Protein AF-A0A2Z7A9N3-F1 (afdb_monomer)

Solvent-accessible surface area (backbone atoms only — not compara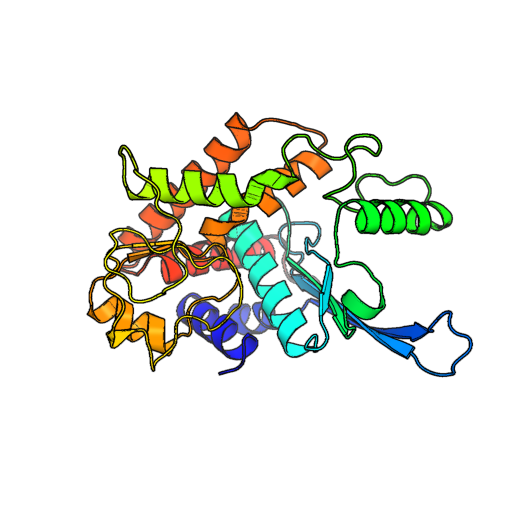ble to full-atom values): 15797 Å² total; per-residue (Å²): 133,57,63,38,59,53,51,50,52,54,46,63,77,36,54,90,48,78,74,58,45,58,60,74,70,46,56,73,40,79,46,77,46,80,41,76,48,91,83,78,52,97,54,59,38,52,34,39,41,28,36,24,42,54,60,50,30,63,62,41,55,66,63,45,54,32,66,82,49,47,72,57,55,30,43,31,49,4,48,47,27,28,35,20,27,34,37,51,71,45,73,24,10,2,12,16,27,30,30,36,35,57,28,76,86,66,77,46,66,74,46,34,70,54,34,46,52,52,41,54,60,50,21,76,79,71,45,90,48,67,64,81,53,63,58,30,45,58,95,63,64,18,40,82,62,47,84,55,22,29,64,50,22,34,51,51,45,50,42,73,71,65,78,63,92,85,87,87,82,92,77,96,58,87,53,48,87,42,62,67,41,68,54,69,75,58,55,53,74,35,25,70,87,52,32,82,55,47,53,35,50,31,36,43,24,51,13,68,58,27,60,30,70,64,14,52,54,50,29,49,74,72,67,32,47,52,43,36,31,50,57,20,27,32,27,36,58,51,42,35,50,28,26,55,74,72,46,80,53,72,69,54,52,50,51,40,53,55,51,32,50,52,53,26,56,53,42,15,67,75,64,78,44,55,57,47,49,15,39,40,30,50,5,49,52,52,40,53,50,33,40,62,74,69,52,86,85,129

Foldseek 3Di:
DDLLVQLLVLLVLQDDDPVVSVVQSAFPDKDWDWADDPPPDRDTKIKIKTHRAALLHAADEEEWEELPDDPSVQSSQQSLSLLLCLLLVHSHGGMYMYINHDQVVVVDTDAQVNQVVVQVVVCVPVNRDLLPGARHPVVSLHEPCLVCQQVVLLVLLVCLVPVDDDDDDDDDDQLDADQEAEDADDACCQDPVCLQRHNYQEYQYSDAHNHGPNSVVSCVVVNRAYQHNSQNRSRNVVSRSCSSVSHYDPPVSSVSSSVSQVQLVVQCVVPVDGSSSSSSSSSSVSSSVSDVVVDDPD

Nearest PDB structures (foldseek):
  3k92-assembly1_E  TM=8.456E-01  e=1.647E-25  Bacillus subtilis
  3aog-assembly2_K  TM=8.717E-01  e=3.661E-24  Thermus thermophilus HB27
  3aoe-assembly1_E  TM=9.059E-01  e=7.690E-22  Thermus thermophilus HB27
  8kao-assembly1_B-2  TM=8.267E-01  e=1.636E-23  Saccharolobus solfataricus
  8i83-assembly1_D  TM=8.016E-01  e=2.364E-21  Lysinibacillus composti

pLDDT: mean 88.43, std 10.01, range [40.75, 98.12]

Mean predicted aligned error: 5.84 Å

Sequence (298 aa):
MNALAATNRNFRQAALDSKIERSLLIPFREIKCAIPKDDGTLASYVGFRVQHDNARGPMKGGIRYHPEVDPDEVNALAQLMTWKTAVADIPYGGAKGGIGCTPKDLNMGTNAQTMAWILDEYSKFHGYSPAVVTGKPVDLGGSLGREAATGRGVVYATEALLEGQMQWTQMNCLTHECDVLIPCALAGVLNRENAGDIRAKFIIEAANHPTDPEADEILSKKGVVILPDIYANAGGVTVSYFEWVQVTSLAQSRRYMTKAFHNIKGLCKSHDCNRRMGAFTLGVNRVARATLLRGWEA

Secondary structure (DSSP, 8-state):
--HHHHHHHHHHHH-S-HHHHHHHHS-SEEEEEEEE-TTSSS-EEEEEEEEEE-TTSSEE--EEEETT--HHHHHHHHHHHHHHHHHTT-S-EEEEEEEES-TTTTT--SSHHHHHHHHHHHHHHHS--GGG-SS--GGGTPPTTTTTHHHHHHHHHHHHHH-S-------S-TTSS-SEE---S-TT-B-TTTGGG---SEEE--SSS-B-HHHHHHHHHTTPEEEPHHHHTTHHHHHHHHHHTT---HHHHHHHHHHHHHHHHHHHHHHT--HHHHHHHHHHHHHHHHHHHH----

Radius of gyration: 19.27 Å; Cα contacts (8 Å, |Δi|>4): 554; chains: 1; bounding box: 56×49×48 Å

InterPro domains:
  IPR006096 Glutamate/phenylalanine/leucine/valine/L-tryptophan dehydrogenase, C-terminal [PF00208] (172-295)
  IPR006096 Glutamate/phenylalanine/leucine/valine/L-tryptophan dehydrogenase, C-terminal [SM00839] (143-295)
  IPR006097 Glutamate/phenylalanine/leucine/valine/L-tryptophan dehydrogenase, dimerisation domain [PF02812] (29-106)
  IPR033524 Leu/Phe/Val dehydrogenases active site [PS00074] (90-103)
  IPR036291 NAD(P)-binding domain superfamily [SSF51735] (141-296)
  IPR046346 Aminoacid dehydrogenase-like, N-terminal domain superfamily [SSF53223] (7-143)

Organism: NCBI:txid472368

Structure (mmCIF, N/CA/C/O backbone):
data_AF-A0A2Z7A9N3-F1
#
_entry.id   AF-A0A2Z7A9N3-F1
#
loop_
_atom_site.group_PDB
_atom_site.id
_atom_site.type_symbol
_atom_site.label_atom_id
_atom_site.label_alt_id
_atom_site.label_comp_id
_atom_site.label_asym_id
_atom_site.label_entity_id
_atom_site.label_seq_id
_atom_site.pdbx_PDB_ins_code
_atom_site.Cartn_x
_atom_site.Cartn_y
_atom_site.Cartn_z
_atom_site.occupancy
_atom_site.B_iso_or_equiv
_atom_site.auth_seq_id
_atom_site.auth_comp_id
_atom_site.auth_asym_id
_atom_site.auth_atom_id
_atom_site.pdbx_PDB_model_num
ATOM 1 N N . MET A 1 1 ? 8.930 10.476 14.946 1.00 53.50 1 MET A N 1
ATOM 2 C CA . MET A 1 1 ? 9.185 9.012 14.940 1.00 53.50 1 MET A CA 1
ATOM 3 C C . MET A 1 1 ? 9.373 8.597 13.484 1.00 53.50 1 MET A C 1
ATOM 5 O O . MET A 1 1 ? 8.618 9.104 12.670 1.00 53.50 1 MET A O 1
ATOM 9 N N . ASN A 1 2 ? 10.369 7.778 13.115 1.00 69.25 2 ASN A N 1
ATOM 10 C CA . ASN A 1 2 ? 10.537 7.383 11.704 1.00 69.25 2 ASN A CA 1
ATOM 11 C C . ASN A 1 2 ? 9.458 6.360 11.277 1.00 69.25 2 ASN A C 1
ATOM 13 O O . ASN A 1 2 ? 8.863 5.678 12.119 1.00 69.25 2 ASN A O 1
ATOM 17 N N . ALA A 1 3 ? 9.177 6.262 9.972 1.00 69.38 3 ALA A N 1
ATOM 18 C CA . ALA A 1 3 ? 8.091 5.429 9.432 1.00 69.38 3 ALA A CA 1
ATOM 19 C C . ALA A 1 3 ? 8.229 3.937 9.799 1.00 69.38 3 ALA A C 1
ATOM 21 O O . ALA A 1 3 ? 7.231 3.244 10.024 1.00 69.38 3 ALA A O 1
ATOM 22 N N . LEU A 1 4 ? 9.468 3.451 9.914 1.00 75.25 4 LEU A N 1
ATOM 23 C CA . LEU A 1 4 ? 9.773 2.080 10.315 1.00 75.25 4 LEU A CA 1
ATOM 24 C C . LEU A 1 4 ? 9.348 1.802 11.763 1.00 75.25 4 LEU A C 1
ATOM 26 O O . LEU A 1 4 ? 8.677 0.806 12.030 1.00 75.25 4 LEU A O 1
ATOM 30 N N . ALA A 1 5 ? 9.661 2.703 12.698 1.00 78.06 5 ALA A N 1
ATOM 31 C CA . ALA A 1 5 ? 9.251 2.560 14.093 1.00 78.06 5 ALA A CA 1
ATOM 32 C C . ALA A 1 5 ? 7.722 2.581 14.256 1.00 78.06 5 ALA A C 1
ATOM 34 O O . ALA A 1 5 ? 7.182 1.784 15.026 1.00 78.06 5 ALA A O 1
ATOM 35 N N . ALA A 1 6 ? 7.018 3.430 13.499 1.00 72.38 6 ALA A N 1
ATOM 36 C CA . ALA A 1 6 ? 5.554 3.467 13.503 1.00 72.38 6 ALA A CA 1
ATOM 37 C C . ALA A 1 6 ? 4.942 2.151 12.984 1.00 72.38 6 ALA A C 1
ATOM 39 O O . ALA A 1 6 ? 4.031 1.600 13.608 1.00 72.38 6 ALA A O 1
ATOM 40 N N . THR A 1 7 ? 5.488 1.606 11.891 1.00 73.81 7 THR A N 1
ATOM 41 C CA . THR A 1 7 ? 5.050 0.319 11.320 1.00 73.81 7 THR A CA 1
ATOM 42 C C . THR A 1 7 ? 5.271 -0.825 12.310 1.00 73.81 7 THR A C 1
ATOM 44 O O . THR A 1 7 ? 4.349 -1.591 12.602 1.00 73.81 7 THR A O 1
ATOM 47 N N . ASN A 1 8 ? 6.470 -0.889 12.895 1.00 83.56 8 ASN A N 1
ATOM 48 C CA . ASN A 1 8 ? 6.844 -1.918 13.859 1.00 83.56 8 ASN A CA 1
ATOM 49 C C . ASN A 1 8 ? 5.986 -1.846 15.127 1.00 83.56 8 ASN A C 1
ATOM 51 O O . ASN A 1 8 ? 5.633 -2.882 15.682 1.00 83.56 8 ASN A O 1
ATOM 55 N N . ARG A 1 9 ? 5.610 -0.645 15.589 1.00 82.19 9 ARG A N 1
ATOM 56 C CA . ARG A 1 9 ? 4.720 -0.480 16.749 1.00 82.19 9 ARG A CA 1
ATOM 57 C C . ARG A 1 9 ? 3.360 -1.142 16.508 1.00 82.19 9 ARG A C 1
ATOM 59 O O . ARG A 1 9 ? 2.924 -1.930 17.345 1.00 82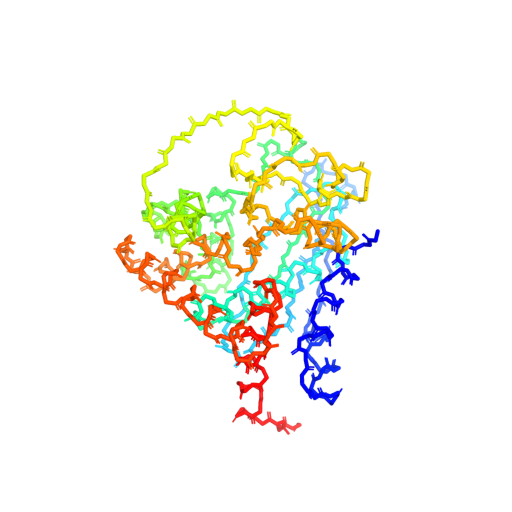.19 9 ARG A O 1
ATOM 66 N N . ASN A 1 10 ? 2.717 -0.844 15.378 1.00 79.69 10 ASN A N 1
ATOM 67 C CA . ASN A 1 10 ? 1.412 -1.419 15.036 1.00 79.69 10 ASN A CA 1
ATOM 68 C C . ASN A 1 10 ? 1.497 -2.940 14.864 1.00 79.69 10 ASN A C 1
ATOM 70 O O . ASN A 1 10 ? 0.626 -3.667 15.335 1.00 79.69 10 ASN A O 1
ATOM 74 N N . PHE A 1 11 ? 2.577 -3.424 14.244 1.00 81.00 11 PHE A N 1
ATOM 75 C CA . PHE A 1 11 ? 2.842 -4.853 14.111 1.00 81.00 11 PHE A CA 1
ATOM 76 C C . PHE A 1 11 ? 2.983 -5.551 15.471 1.00 81.00 11 PHE A C 1
ATOM 78 O O . PHE A 1 11 ? 2.314 -6.552 15.712 1.00 81.00 11 PHE A O 1
ATOM 85 N N . ARG A 1 12 ? 3.802 -5.011 16.381 1.00 82.25 12 ARG A N 1
ATOM 86 C CA . ARG A 1 12 ? 4.043 -5.606 17.708 1.00 82.25 12 ARG A CA 1
ATOM 87 C C . ARG A 1 12 ? 2.785 -5.698 18.558 1.00 82.25 12 ARG A C 1
ATOM 89 O O . ARG A 1 12 ? 2.615 -6.657 19.293 1.00 82.25 12 ARG A O 1
ATOM 96 N N . GLN A 1 13 ? 1.900 -4.714 18.447 1.00 79.44 13 GLN A N 1
ATOM 97 C CA . GLN A 1 13 ? 0.609 -4.748 19.131 1.00 79.44 13 GLN A CA 1
ATOM 98 C C . GLN A 1 13 ? -0.354 -5.788 18.530 1.00 79.44 13 GLN A C 1
ATOM 100 O O . GLN A 1 13 ? -1.250 -6.255 19.226 1.00 79.44 13 GLN A O 1
ATOM 105 N N . ALA A 1 14 ? -0.173 -6.150 17.256 1.00 78.38 14 ALA A N 1
ATOM 106 C CA . ALA A 1 14 ? -1.016 -7.102 16.539 1.00 78.38 14 ALA A CA 1
ATOM 107 C C . ALA A 1 14 ? -0.506 -8.554 16.578 1.00 78.38 14 ALA A C 1
ATOM 109 O O . ALA A 1 14 ? -1.293 -9.473 16.342 1.00 78.38 14 ALA A O 1
ATOM 110 N N . ALA A 1 15 ? 0.793 -8.769 16.801 1.00 69.44 15 ALA A N 1
ATOM 111 C CA . ALA A 1 15 ? 1.426 -10.083 16.767 1.00 69.44 15 ALA A CA 1
ATOM 112 C C . ALA A 1 15 ? 1.054 -10.933 17.997 1.00 69.44 15 ALA A C 1
ATOM 114 O O . ALA A 1 15 ? 1.081 -10.459 19.128 1.00 69.44 15 ALA A O 1
ATOM 115 N N . LEU A 1 16 ? 0.722 -12.208 17.762 1.00 63.75 16 LEU A N 1
ATOM 116 C CA . LEU A 1 16 ? 0.254 -13.141 18.798 1.00 63.75 16 LEU A CA 1
ATOM 117 C C . LEU A 1 16 ? 1.362 -14.057 19.364 1.00 63.75 16 LEU A C 1
ATOM 119 O O . LEU A 1 16 ? 1.192 -14.596 20.453 1.00 63.75 16 LEU A O 1
ATOM 123 N N . ASP A 1 17 ? 2.485 -14.244 18.654 1.00 71.12 17 ASP A N 1
ATOM 124 C CA . ASP A 1 17 ? 3.597 -15.127 19.060 1.00 71.12 17 ASP A CA 1
ATOM 125 C C . ASP A 1 17 ? 4.962 -14.453 18.828 1.00 71.12 17 ASP A C 1
ATOM 127 O O . ASP A 1 17 ? 5.295 -14.071 17.703 1.00 71.12 17 ASP A O 1
ATOM 131 N N . SER A 1 18 ? 5.774 -14.369 19.888 1.00 68.50 18 SER A N 1
ATOM 132 C CA . SER A 1 18 ? 7.085 -13.701 19.903 1.00 68.50 18 SER A CA 1
ATOM 133 C C . SER A 1 18 ? 8.150 -14.355 19.011 1.00 68.50 18 SER A C 1
ATOM 135 O O . SER A 1 18 ? 9.095 -13.682 18.584 1.00 68.50 18 SER A O 1
ATOM 137 N N . LYS A 1 19 ? 8.026 -15.652 18.692 1.00 70.31 19 LYS A N 1
ATOM 138 C CA . LYS A 1 19 ? 8.968 -16.341 17.789 1.00 70.31 19 LYS A CA 1
ATOM 139 C C . LYS A 1 19 ? 8.725 -15.960 16.333 1.00 70.31 19 LYS A C 1
ATOM 141 O O . LYS A 1 19 ? 9.673 -15.659 15.609 1.00 70.31 19 LYS A O 1
ATOM 146 N N . ILE A 1 20 ? 7.458 -15.934 15.922 1.00 76.44 20 ILE A N 1
ATOM 147 C CA . ILE A 1 20 ? 7.055 -15.537 14.567 1.00 76.44 20 ILE A CA 1
ATOM 148 C C . ILE A 1 20 ? 7.229 -14.026 14.392 1.00 76.44 20 ILE A C 1
ATOM 150 O O . ILE A 1 20 ? 7.654 -13.583 13.328 1.00 76.44 20 ILE A O 1
ATOM 154 N N . GLU A 1 21 ? 6.981 -13.248 15.450 1.00 82.06 21 GLU A N 1
ATOM 155 C CA . GLU A 1 21 ? 7.149 -11.793 15.471 1.00 82.06 21 GLU A CA 1
ATOM 156 C C . GLU A 1 21 ? 8.512 -11.360 14.917 1.00 82.06 21 GLU A C 1
ATOM 158 O O . GLU A 1 21 ? 8.580 -10.544 14.000 1.00 82.06 21 GLU A O 1
ATOM 163 N N . ARG A 1 22 ? 9.603 -11.946 15.426 1.00 80.50 22 ARG A N 1
ATOM 164 C CA . ARG A 1 22 ? 10.961 -11.598 14.981 1.00 80.50 22 ARG A CA 1
ATOM 165 C C . ARG A 1 22 ? 11.198 -11.947 13.518 1.00 80.50 22 ARG A C 1
ATOM 167 O O . ARG A 1 22 ? 11.799 -11.154 12.805 1.00 80.50 22 ARG A O 1
ATOM 174 N N . SER A 1 23 ? 10.718 -13.109 13.074 1.00 82.62 23 SER A N 1
ATOM 175 C CA . SER A 1 23 ? 10.880 -13.542 11.683 1.00 82.62 23 SER A CA 1
ATOM 176 C C . SER A 1 23 ? 10.125 -12.640 10.711 1.00 82.62 23 SER A C 1
ATOM 178 O O . SER A 1 23 ? 10.616 -12.402 9.618 1.00 82.62 23 SER A O 1
ATOM 180 N N . LEU A 1 24 ? 8.942 -12.158 11.096 1.00 87.88 24 LEU A N 1
ATOM 181 C CA . LEU A 1 24 ? 8.086 -11.333 10.245 1.00 87.88 24 LEU A CA 1
ATOM 182 C C . LEU A 1 24 ? 8.468 -9.846 10.231 1.00 87.88 24 LEU A C 1
ATOM 184 O O . LEU A 1 24 ? 7.907 -9.106 9.432 1.00 87.88 24 LEU A O 1
ATOM 188 N N . LEU A 1 25 ? 9.370 -9.406 11.115 1.00 87.50 25 LEU A N 1
ATOM 189 C CA . LEU A 1 25 ? 9.939 -8.051 11.104 1.00 87.50 25 LEU A CA 1
ATOM 190 C C . LEU A 1 25 ? 11.179 -7.932 10.216 1.00 87.50 25 LEU A C 1
ATOM 192 O O . LEU A 1 25 ? 11.548 -6.826 9.820 1.00 87.50 25 LEU A O 1
ATOM 196 N N . ILE A 1 26 ? 11.864 -9.047 9.964 1.00 89.94 26 ILE A N 1
ATOM 197 C CA . ILE A 1 26 ? 13.099 -9.065 9.187 1.00 89.94 26 ILE A CA 1
ATOM 198 C C . ILE A 1 26 ? 12.721 -9.228 7.712 1.00 89.94 26 ILE A C 1
ATOM 200 O O . ILE A 1 26 ? 12.070 -10.214 7.364 1.00 89.94 26 ILE A O 1
ATOM 204 N N . PRO A 1 27 ? 13.126 -8.303 6.825 1.00 94.44 27 PRO A N 1
ATOM 205 C CA . PRO A 1 27 ? 12.874 -8.468 5.405 1.00 94.44 27 PRO A CA 1
ATOM 206 C C . PRO A 1 27 ? 13.616 -9.694 4.866 1.00 94.44 27 PRO A C 1
ATOM 208 O O . PRO A 1 27 ? 14.784 -9.921 5.171 1.00 94.44 27 PRO A O 1
ATOM 211 N N . PHE A 1 28 ? 12.956 -10.446 3.991 1.00 95.69 28 PHE A N 1
ATOM 212 C CA . PHE A 1 28 ? 13.537 -11.583 3.281 1.00 95.69 28 PHE A CA 1
ATOM 213 C C . PHE A 1 28 ? 14.827 -11.217 2.527 1.00 95.69 28 PHE A C 1
ATOM 215 O O . PHE A 1 28 ? 15.762 -12.016 2.470 1.00 95.69 28 PHE A O 1
ATOM 222 N N . ARG A 1 29 ? 14.881 -10.027 1.913 1.00 96.69 29 ARG A N 1
ATOM 223 C CA . ARG A 1 29 ? 16.062 -9.530 1.195 1.00 96.69 29 ARG A CA 1
ATOM 224 C C . ARG A 1 29 ? 16.046 -8.009 1.058 1.00 96.69 29 ARG A C 1
ATOM 226 O O . ARG A 1 29 ? 15.024 -7.414 0.720 1.00 96.69 29 ARG A O 1
ATOM 233 N N . GLU A 1 30 ? 17.215 -7.395 1.191 1.00 97.19 30 GLU A N 1
ATOM 234 C CA . GLU A 1 30 ? 17.438 -5.973 0.920 1.00 97.19 30 GLU A CA 1
ATOM 235 C C . GLU A 1 30 ? 18.539 -5.815 -0.130 1.00 97.19 30 GLU A C 1
ATOM 237 O O . GLU A 1 30 ? 19.597 -6.436 -0.037 1.00 97.19 30 GLU A O 1
ATOM 242 N N . ILE A 1 31 ? 18.278 -5.014 -1.163 1.00 97.44 31 ILE A N 1
ATOM 243 C CA . ILE A 1 31 ? 19.222 -4.752 -2.252 1.00 97.44 31 ILE A CA 1
ATOM 244 C C . ILE A 1 31 ? 19.441 -3.245 -2.348 1.00 97.44 31 ILE A C 1
ATOM 246 O O . ILE A 1 31 ? 18.478 -2.482 -2.453 1.00 97.44 31 ILE A O 1
ATOM 250 N N . LYS A 1 32 ? 20.712 -2.838 -2.366 1.00 96.62 32 LYS A N 1
ATOM 251 C CA . LYS A 1 32 ? 21.165 -1.477 -2.664 1.00 96.62 32 LYS A CA 1
ATOM 252 C C . LYS A 1 32 ? 22.015 -1.517 -3.930 1.00 96.62 32 LYS A C 1
ATOM 254 O O . LYS A 1 32 ? 22.936 -2.325 -4.014 1.00 96.62 32 LYS A O 1
ATOM 259 N N . CYS A 1 33 ? 21.726 -0.650 -4.893 1.00 93.56 33 CYS A N 1
ATOM 260 C CA . CYS A 1 33 ? 22.508 -0.525 -6.122 1.00 93.56 33 CYS A CA 1
ATOM 261 C C . CYS A 1 33 ? 22.881 0.933 -6.405 1.00 93.56 33 CYS A C 1
ATOM 263 O O . CYS A 1 33 ? 22.165 1.861 -6.029 1.00 93.56 33 CYS A O 1
ATOM 265 N N . ALA A 1 34 ? 24.021 1.123 -7.067 1.00 92.12 34 ALA A N 1
ATOM 266 C CA . ALA A 1 34 ? 24.377 2.393 -7.684 1.00 92.12 34 ALA A CA 1
ATOM 267 C C . ALA A 1 34 ? 23.814 2.418 -9.111 1.00 92.12 34 ALA A C 1
ATOM 269 O O . ALA A 1 34 ? 23.942 1.434 -9.839 1.00 92.12 34 ALA A O 1
ATOM 270 N N . ILE A 1 35 ? 23.182 3.526 -9.489 1.00 90.25 35 ILE A N 1
ATOM 271 C CA . ILE A 1 35 ? 22.607 3.744 -10.818 1.00 90.25 35 ILE A CA 1
ATOM 272 C C . ILE A 1 35 ? 23.379 4.908 -11.447 1.00 90.25 35 ILE A C 1
ATOM 274 O O . ILE A 1 35 ? 23.209 6.042 -10.989 1.00 90.25 35 ILE A O 1
ATOM 278 N N . PRO A 1 36 ? 24.254 4.650 -12.434 1.00 88.12 36 PRO A N 1
ATOM 279 C CA . PRO A 1 36 ? 25.018 5.697 -13.106 1.00 88.12 36 PRO A CA 1
ATOM 280 C C . PRO A 1 36 ? 24.105 6.747 -13.742 1.00 88.12 36 PRO A C 1
ATOM 282 O O . PRO A 1 36 ? 22.996 6.426 -14.170 1.00 88.12 36 PRO A O 1
ATOM 285 N N . LYS A 1 37 ? 24.567 7.997 -13.796 1.00 84.38 37 LYS A N 1
ATOM 286 C CA . LYS A 1 37 ? 23.893 9.046 -14.562 1.00 84.38 37 LYS A CA 1
ATOM 287 C C . LYS A 1 37 ? 24.328 9.023 -16.023 1.00 84.38 37 LYS A C 1
ATOM 289 O O . LYS A 1 37 ? 25.493 8.783 -16.325 1.00 84.38 37 LYS A O 1
ATOM 294 N N . ASP A 1 38 ? 23.400 9.381 -16.904 1.00 80.88 38 ASP A N 1
ATOM 295 C CA . ASP A 1 38 ? 23.648 9.486 -18.348 1.00 80.88 38 ASP A CA 1
ATOM 296 C C . ASP A 1 38 ? 24.239 10.853 -18.758 1.00 80.88 38 ASP A C 1
ATOM 298 O O . ASP A 1 38 ? 24.519 11.088 -19.930 1.00 80.88 38 ASP A O 1
ATOM 302 N N . ASP A 1 39 ? 24.454 11.769 -17.806 1.00 79.81 39 ASP A N 1
ATOM 303 C CA . ASP A 1 39 ? 24.965 13.132 -18.040 1.00 79.81 39 ASP A CA 1
ATOM 304 C C . ASP A 1 39 ? 26.497 13.206 -18.209 1.00 79.81 39 ASP A C 1
ATOM 306 O O . ASP A 1 39 ? 27.074 14.293 -18.266 1.00 79.81 39 ASP A O 1
ATOM 310 N N . GLY A 1 40 ? 27.168 12.052 -18.273 1.00 73.81 40 GLY A N 1
ATOM 311 C CA . GLY A 1 40 ? 28.623 11.946 -18.386 1.00 73.81 40 GLY A CA 1
ATOM 312 C C . GLY A 1 40 ? 29.383 12.281 -17.098 1.00 73.81 40 GLY A C 1
ATOM 313 O O . GLY A 1 40 ? 30.613 12.204 -17.086 1.00 73.81 40 GLY A O 1
ATOM 314 N N . THR A 1 41 ? 28.694 12.632 -16.006 1.00 80.19 41 THR A N 1
ATOM 315 C CA . THR A 1 41 ? 29.327 12.824 -14.698 1.00 80.19 41 THR A CA 1
ATOM 316 C C . THR A 1 41 ? 29.575 11.482 -14.008 1.00 80.19 41 THR A C 1
ATOM 318 O O . THR A 1 41 ? 28.851 10.510 -14.203 1.00 80.19 41 THR A O 1
ATOM 321 N N . LEU A 1 42 ? 30.574 11.425 -13.119 1.00 76.50 42 LEU A N 1
ATOM 322 C CA . LEU A 1 42 ? 30.811 10.257 -12.252 1.00 76.50 42 LEU A CA 1
ATOM 323 C C . LEU A 1 42 ? 29.800 10.152 -11.092 1.00 76.50 42 LEU A C 1
ATOM 325 O O . LEU A 1 42 ? 30.028 9.418 -10.128 1.00 76.50 42 LEU A O 1
ATOM 329 N N . ALA A 1 43 ? 28.694 10.898 -11.140 1.00 77.69 43 ALA A N 1
ATOM 330 C CA . ALA A 1 43 ? 27.656 10.809 -10.129 1.00 77.69 43 ALA A CA 1
ATOM 331 C C . ALA A 1 43 ? 26.764 9.586 -10.384 1.00 77.69 43 ALA A C 1
ATOM 333 O O . ALA A 1 43 ? 26.488 9.199 -11.517 1.00 77.69 43 ALA A O 1
ATOM 334 N N . SER A 1 44 ? 26.286 8.973 -9.305 1.00 85.38 44 SER A N 1
ATOM 335 C CA . SER A 1 44 ? 25.317 7.878 -9.357 1.00 85.38 44 SER A CA 1
ATOM 336 C C . SER A 1 44 ? 24.156 8.181 -8.424 1.00 85.38 44 SER A C 1
ATOM 338 O O . SER A 1 44 ? 24.350 8.725 -7.336 1.00 85.38 44 SER A O 1
ATOM 340 N N . TYR A 1 45 ? 22.952 7.802 -8.833 1.00 90.56 45 TYR A N 1
ATOM 341 C CA . TYR A 1 45 ? 21.833 7.685 -7.912 1.00 90.56 45 TYR A CA 1
ATOM 342 C C . TYR A 1 45 ? 21.987 6.421 -7.066 1.00 90.56 45 TYR A C 1
ATOM 344 O O . TYR A 1 45 ? 22.639 5.452 -7.465 1.00 90.56 45 TYR A O 1
ATOM 352 N N . VAL A 1 46 ? 21.354 6.418 -5.896 1.00 92.31 46 VAL A N 1
ATOM 353 C CA . VAL A 1 46 ? 21.245 5.222 -5.061 1.00 92.31 46 VAL A CA 1
ATOM 354 C C . VAL A 1 46 ? 19.845 4.646 -5.227 1.00 92.31 46 VAL A C 1
ATOM 356 O O . VAL A 1 46 ? 18.848 5.325 -4.970 1.00 92.31 46 VAL A O 1
ATOM 359 N N . GLY A 1 47 ? 19.787 3.396 -5.676 1.00 94.50 47 GLY A N 1
ATOM 360 C CA . GLY A 1 47 ? 18.568 2.612 -5.802 1.00 94.50 47 GLY A CA 1
ATOM 361 C C . GLY A 1 47 ? 18.443 1.579 -4.688 1.00 94.50 47 GLY A C 1
ATOM 362 O O . GLY A 1 47 ? 19.430 0.995 -4.235 1.00 94.50 47 GLY A O 1
ATOM 363 N N . PHE A 1 48 ? 17.206 1.320 -4.280 1.00 96.81 48 PHE A N 1
ATOM 364 C CA . PHE A 1 48 ? 16.855 0.327 -3.274 1.00 96.81 48 PHE A CA 1
ATOM 365 C C . PHE A 1 48 ? 15.758 -0.599 -3.785 1.00 96.81 48 PHE A C 1
ATOM 367 O O . PHE A 1 48 ? 14.800 -0.164 -4.436 1.00 96.81 48 PHE A O 1
ATOM 374 N N . ARG A 1 49 ? 15.846 -1.877 -3.415 1.00 97.88 49 ARG A N 1
ATOM 375 C CA . ARG A 1 49 ? 14.748 -2.838 -3.527 1.00 97.88 49 ARG A CA 1
ATOM 376 C C . ARG A 1 49 ? 14.701 -3.701 -2.272 1.00 97.88 49 ARG A C 1
ATOM 378 O O . ARG A 1 49 ? 15.558 -4.554 -2.070 1.00 97.88 49 ARG A O 1
ATOM 385 N N . VAL A 1 50 ? 13.667 -3.498 -1.463 1.00 98.12 50 VAL A N 1
ATOM 386 C CA . VAL A 1 50 ? 13.367 -4.326 -0.293 1.00 98.12 50 VAL A CA 1
ATOM 387 C C . VAL A 1 50 ? 12.287 -5.334 -0.662 1.00 98.12 50 VAL A C 1
ATOM 389 O O . VAL A 1 50 ? 11.239 -4.996 -1.220 1.00 98.12 50 VAL A O 1
ATOM 392 N N . GLN A 1 51 ? 12.571 -6.588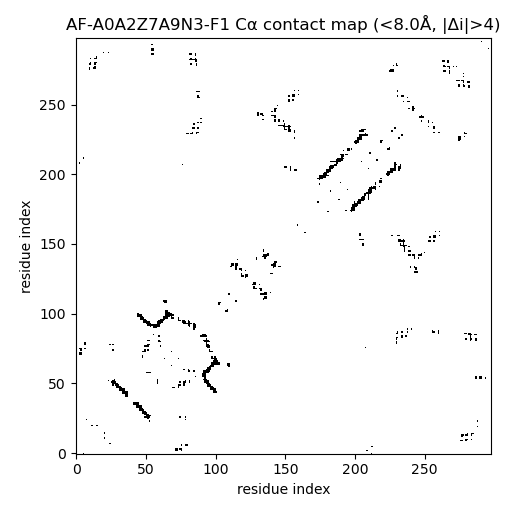 -0.359 1.00 98.12 51 GLN A N 1
ATOM 393 C CA . GLN A 1 51 ? 11.721 -7.758 -0.499 1.00 98.12 51 GLN A CA 1
ATOM 394 C C . GLN A 1 51 ? 11.417 -8.233 0.920 1.00 98.12 51 GLN A C 1
ATOM 396 O O . GLN A 1 51 ? 12.285 -8.803 1.570 1.00 98.12 51 GLN A O 1
ATOM 401 N N . HIS A 1 52 ? 10.227 -7.919 1.432 1.00 97.56 52 HIS A N 1
ATOM 402 C CA . HIS A 1 52 ? 9.933 -8.100 2.851 1.00 97.56 52 HIS A CA 1
ATOM 403 C C . HIS A 1 52 ? 9.495 -9.528 3.175 1.00 97.56 52 HIS A C 1
ATOM 405 O O . HIS A 1 52 ? 10.144 -10.201 3.960 1.00 97.56 52 HIS A O 1
ATOM 411 N N . ASP A 1 53 ? 8.428 -10.011 2.549 1.00 96.88 53 ASP A N 1
ATOM 412 C CA . ASP A 1 53 ? 7.888 -11.346 2.817 1.00 96.88 53 ASP A CA 1
ATOM 413 C C . ASP A 1 53 ? 7.301 -11.929 1.533 1.00 96.88 53 ASP A C 1
ATOM 415 O O . ASP A 1 53 ? 6.695 -11.195 0.751 1.00 96.88 53 ASP A O 1
ATOM 419 N N . ASN A 1 54 ? 7.470 -13.235 1.318 1.00 96.88 54 ASN A N 1
ATOM 420 C CA . ASN A 1 54 ? 6.961 -13.970 0.156 1.00 96.88 54 ASN A CA 1
ATOM 421 C C . ASN A 1 54 ? 6.074 -15.176 0.538 1.00 96.88 54 ASN A C 1
ATOM 423 O O . ASN A 1 54 ? 5.744 -16.002 -0.325 1.00 96.88 54 ASN A O 1
ATOM 427 N N . ALA A 1 55 ? 5.674 -15.301 1.809 1.00 95.25 55 ALA A N 1
ATOM 428 C CA . ALA A 1 55 ? 4.971 -16.467 2.344 1.00 95.25 55 ALA A CA 1
ATOM 429 C C . ALA A 1 55 ? 3.598 -16.671 1.686 1.00 95.25 55 ALA A C 1
ATOM 431 O O . ALA A 1 55 ? 3.145 -17.798 1.490 1.00 95.25 55 ALA A O 1
ATOM 432 N N . ARG A 1 56 ? 2.940 -15.580 1.275 1.00 96.56 56 ARG A N 1
ATOM 433 C CA . ARG A 1 56 ? 1.626 -15.622 0.604 1.00 96.56 56 ARG A CA 1
ATOM 434 C C . ARG A 1 56 ? 1.688 -15.642 -0.926 1.00 96.56 56 ARG A C 1
ATOM 436 O O . ARG A 1 56 ? 0.642 -15.772 -1.554 1.00 96.56 56 ARG A O 1
ATOM 443 N N . GLY A 1 57 ? 2.874 -15.517 -1.526 1.00 96.56 57 GLY A N 1
ATOM 444 C CA . GLY A 1 57 ? 3.052 -15.488 -2.981 1.00 96.56 57 GLY A CA 1
ATOM 445 C C . GLY A 1 57 ? 4.156 -14.528 -3.437 1.00 96.56 57 GLY A C 1
ATOM 446 O O . GLY A 1 57 ? 4.948 -14.068 -2.610 1.00 96.56 57 GLY A O 1
ATOM 447 N N . PRO A 1 58 ? 4.215 -14.198 -4.742 1.00 97.19 58 PRO A N 1
ATOM 448 C CA . PRO A 1 58 ? 5.173 -13.235 -5.278 1.00 97.19 58 PRO A CA 1
ATOM 449 C C . PRO A 1 58 ? 5.097 -11.885 -4.558 1.00 97.19 58 PRO A C 1
ATOM 451 O O . PRO A 1 58 ? 4.040 -11.463 -4.089 1.00 97.19 58 PRO A O 1
ATOM 454 N N . MET A 1 59 ? 6.218 -11.180 -4.472 1.00 97.94 59 MET A N 1
ATOM 455 C CA . MET A 1 59 ? 6.276 -9.913 -3.749 1.00 97.94 59 MET A CA 1
ATOM 456 C C . MET A 1 59 ? 5.782 -8.750 -4.605 1.00 97.94 59 MET A C 1
ATOM 458 O O . MET A 1 59 ? 6.231 -8.566 -5.739 1.00 97.94 59 MET A O 1
ATOM 462 N N . LYS A 1 60 ? 4.892 -7.919 -4.050 1.00 97.50 60 LYS A N 1
ATOM 463 C CA . LYS A 1 60 ? 4.308 -6.780 -4.765 1.00 97.50 60 LYS A CA 1
ATOM 464 C C . LYS A 1 60 ? 4.672 -5.453 -4.115 1.00 97.50 60 LYS A C 1
ATOM 466 O O . LYS A 1 60 ? 4.498 -5.256 -2.919 1.00 97.50 60 LYS A O 1
ATOM 471 N N . GLY A 1 61 ? 5.134 -4.514 -4.938 1.00 95.25 61 GLY A N 1
ATOM 472 C CA . GLY A 1 61 ? 5.596 -3.215 -4.468 1.00 95.25 61 GLY A CA 1
ATOM 473 C C . GLY A 1 61 ? 5.971 -2.262 -5.583 1.00 95.25 61 GLY A C 1
ATOM 474 O O . GLY A 1 61 ? 6.727 -2.648 -6.476 1.00 95.25 61 GLY A O 1
ATOM 475 N N . GLY A 1 62 ? 5.466 -1.029 -5.518 1.00 93.56 62 GLY A N 1
ATOM 476 C CA . GLY A 1 62 ? 5.853 0.045 -6.438 1.00 93.56 62 GLY A CA 1
ATOM 477 C C . GLY A 1 62 ? 7.287 0.540 -6.221 1.00 93.56 62 GLY A C 1
ATOM 478 O O . GLY A 1 62 ? 7.968 0.112 -5.285 1.00 93.56 62 GLY A O 1
ATOM 479 N N . ILE A 1 63 ? 7.708 1.461 -7.086 1.00 94.00 63 ILE A N 1
ATOM 480 C CA . ILE A 1 63 ? 8.999 2.155 -7.028 1.00 94.00 63 ILE A CA 1
ATOM 481 C C . ILE A 1 63 ? 8.723 3.645 -6.813 1.00 94.00 63 ILE A C 1
ATOM 483 O O . ILE A 1 63 ? 7.839 4.202 -7.468 1.00 94.00 63 ILE A O 1
ATOM 487 N N . ARG A 1 64 ? 9.427 4.272 -5.868 1.00 90.94 64 ARG A N 1
ATOM 488 C CA . ARG A 1 64 ? 9.300 5.700 -5.539 1.00 90.94 64 ARG A CA 1
ATOM 489 C C . ARG A 1 64 ? 10.531 6.469 -6.008 1.00 90.94 64 ARG A C 1
ATOM 491 O O . ARG A 1 64 ? 11.641 6.078 -5.678 1.00 90.94 64 ARG A O 1
ATOM 498 N N . TYR A 1 65 ? 10.327 7.565 -6.730 1.00 91.62 65 TYR A N 1
ATOM 499 C CA . TYR A 1 65 ? 11.375 8.551 -7.007 1.00 91.62 65 TYR A CA 1
ATOM 500 C C . TYR A 1 65 ? 11.122 9.743 -6.090 1.00 91.62 65 TYR A C 1
ATOM 502 O O . TYR A 1 65 ? 10.075 10.384 -6.205 1.00 91.62 65 TYR A O 1
ATOM 510 N N . HIS A 1 66 ? 12.010 9.973 -5.128 1.00 88.44 66 HIS A N 1
ATOM 511 C CA . HIS A 1 66 ? 11.907 11.090 -4.188 1.00 88.44 66 HIS A CA 1
ATOM 512 C C . HIS A 1 66 ? 13.296 11.399 -3.603 1.00 88.44 66 HIS A C 1
ATOM 514 O O . HIS A 1 66 ? 14.061 10.460 -3.382 1.00 88.44 66 HIS A O 1
ATOM 520 N N . PRO A 1 67 ? 13.652 12.670 -3.339 1.00 87.56 67 PRO A N 1
ATOM 521 C CA . PRO A 1 67 ? 14.961 13.009 -2.774 1.00 87.56 67 PRO A CA 1
ATOM 522 C C . PRO A 1 67 ? 15.175 12.434 -1.368 1.00 87.56 67 PRO A C 1
ATOM 524 O O . PRO A 1 67 ? 16.307 12.161 -0.992 1.00 87.56 67 PRO A O 1
ATOM 527 N N . GLU A 1 68 ? 14.095 12.205 -0.618 1.00 85.62 68 GLU A N 1
ATOM 528 C CA . GLU A 1 68 ? 14.138 11.651 0.746 1.00 85.62 68 GLU A CA 1
ATOM 529 C C . GLU A 1 68 ? 14.082 10.113 0.788 1.00 85.62 68 GLU A C 1
ATOM 531 O O . GLU A 1 68 ? 13.909 9.549 1.862 1.00 85.62 68 GLU A O 1
ATOM 536 N N . VAL A 1 69 ? 14.198 9.416 -0.354 1.00 88.38 69 VAL A N 1
ATOM 537 C CA . VAL A 1 69 ? 14.249 7.946 -0.334 1.00 88.38 69 VAL A CA 1
ATOM 538 C C . VAL A 1 69 ? 15.503 7.478 0.396 1.00 88.38 69 VAL A C 1
ATOM 540 O O . VAL A 1 69 ? 16.624 7.687 -0.072 1.00 88.38 69 VAL A O 1
ATOM 543 N N . ASP A 1 70 ? 15.291 6.730 1.471 1.00 90.69 70 ASP A N 1
ATOM 544 C CA . ASP A 1 70 ? 16.329 6.061 2.247 1.00 90.69 70 ASP A CA 1
ATOM 545 C C . ASP A 1 70 ? 15.972 4.572 2.499 1.00 90.69 70 ASP A C 1
ATOM 547 O O . ASP A 1 70 ? 14.862 4.126 2.172 1.00 90.69 70 ASP A O 1
ATOM 551 N N . PRO A 1 71 ? 16.906 3.753 3.026 1.00 90.69 71 PRO A N 1
ATOM 552 C CA . PRO A 1 71 ? 16.642 2.342 3.304 1.00 90.69 71 PRO A CA 1
ATOM 553 C C . PRO A 1 71 ? 15.471 2.110 4.270 1.00 90.69 71 PRO A C 1
ATOM 555 O O . PRO A 1 71 ? 14.668 1.204 4.038 1.00 90.69 71 PRO A O 1
ATOM 558 N N . ASP A 1 72 ? 15.350 2.929 5.319 1.00 89.56 72 ASP A N 1
ATOM 559 C CA . ASP A 1 72 ? 14.344 2.772 6.376 1.00 89.56 72 ASP A CA 1
ATOM 560 C C . ASP A 1 72 ? 12.933 3.026 5.833 1.00 89.56 72 ASP A C 1
ATOM 562 O O . ASP A 1 72 ? 11.995 2.282 6.135 1.00 89.56 72 ASP A O 1
ATOM 566 N N . GLU A 1 73 ? 12.776 4.047 4.989 1.00 88.69 73 GLU A N 1
ATOM 567 C CA . GLU A 1 73 ? 11.523 4.378 4.319 1.00 88.69 73 GLU A CA 1
ATOM 568 C C . GLU A 1 73 ? 11.092 3.242 3.380 1.00 88.69 73 GLU A C 1
ATOM 570 O O . GLU A 1 73 ? 9.941 2.787 3.421 1.00 88.69 73 GLU A O 1
ATOM 575 N N . VAL A 1 74 ? 12.009 2.744 2.542 1.00 93.19 74 VAL A N 1
ATOM 576 C CA . VAL A 1 74 ? 11.708 1.659 1.594 1.00 93.19 74 VAL A CA 1
ATOM 577 C C . VAL A 1 74 ? 11.361 0.375 2.347 1.00 93.19 74 VAL A C 1
ATOM 579 O O . VAL A 1 74 ? 10.421 -0.322 1.948 1.00 93.19 74 VAL A O 1
ATOM 582 N N . ASN A 1 75 ? 12.046 0.091 3.456 1.00 93.88 75 ASN A N 1
ATOM 583 C CA . ASN A 1 75 ? 11.756 -1.046 4.324 1.00 93.88 75 ASN A CA 1
ATOM 584 C C . ASN A 1 75 ? 10.360 -0.931 4.959 1.00 93.88 75 ASN A C 1
ATOM 586 O O . ASN A 1 75 ? 9.528 -1.824 4.777 1.00 93.88 75 ASN A O 1
ATOM 590 N N . ALA A 1 76 ? 10.039 0.210 5.578 1.00 90.56 76 ALA A N 1
ATOM 591 C CA . ALA A 1 76 ? 8.724 0.466 6.173 1.00 90.56 76 ALA A CA 1
ATOM 592 C C . ALA A 1 76 ? 7.584 0.312 5.149 1.00 90.56 76 ALA A C 1
ATOM 594 O O . ALA A 1 76 ? 6.554 -0.318 5.408 1.00 90.56 76 ALA A O 1
ATOM 595 N N . LEU A 1 77 ? 7.776 0.837 3.936 1.00 92.38 77 LEU A N 1
ATOM 596 C CA . LEU A 1 77 ? 6.797 0.709 2.859 1.00 92.38 77 LEU A CA 1
ATOM 597 C C . LEU A 1 77 ? 6.681 -0.734 2.337 1.00 92.38 77 LEU A C 1
ATOM 599 O O . LEU A 1 77 ? 5.590 -1.126 1.920 1.00 92.38 77 LEU A O 1
ATOM 603 N N . ALA A 1 78 ? 7.757 -1.527 2.342 1.00 96.06 78 ALA A N 1
ATOM 604 C CA . ALA A 1 78 ? 7.722 -2.941 1.954 1.00 96.06 78 ALA A CA 1
ATOM 605 C C . ALA A 1 78 ? 6.978 -3.802 2.989 1.00 96.06 78 ALA A C 1
ATOM 607 O O . ALA A 1 78 ? 6.185 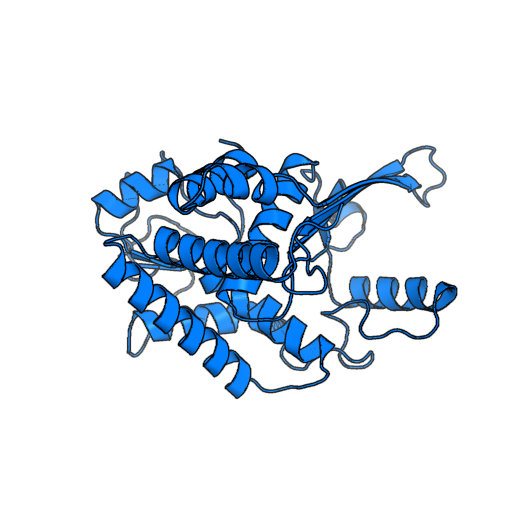-4.671 2.606 1.00 96.06 78 ALA A O 1
ATOM 608 N N . GLN A 1 79 ? 7.159 -3.508 4.280 1.00 94.81 79 GLN A N 1
ATOM 609 C CA . GLN A 1 79 ? 6.379 -4.105 5.366 1.00 94.81 79 GLN A CA 1
ATOM 610 C C . GLN A 1 79 ? 4.890 -3.812 5.200 1.00 94.81 79 GLN A C 1
ATOM 612 O O . GLN A 1 79 ? 4.077 -4.735 5.144 1.00 94.81 79 GLN A O 1
ATOM 617 N N . LEU A 1 80 ? 4.524 -2.543 4.993 1.00 92.94 80 LEU A N 1
ATOM 618 C CA . LEU A 1 80 ? 3.134 -2.178 4.718 1.00 92.94 80 LEU A CA 1
ATOM 619 C C . LEU A 1 80 ? 2.547 -2.925 3.526 1.00 92.94 80 LEU A C 1
ATOM 621 O O . LEU A 1 80 ? 1.375 -3.294 3.562 1.00 92.94 80 LEU A O 1
ATOM 625 N N . MET A 1 81 ? 3.324 -3.139 2.459 1.00 96.38 81 MET A N 1
ATOM 626 C CA . MET A 1 81 ? 2.833 -3.895 1.309 1.00 96.38 81 MET A CA 1
ATOM 627 C C . MET A 1 81 ? 2.494 -5.338 1.682 1.00 96.38 81 MET A C 1
ATOM 629 O O . MET A 1 81 ? 1.488 -5.839 1.191 1.00 96.38 81 MET A O 1
ATOM 633 N N . THR A 1 82 ? 3.259 -5.962 2.581 1.00 96.88 82 THR A N 1
ATOM 634 C CA . THR A 1 82 ? 2.985 -7.317 3.093 1.00 96.88 82 THR A CA 1
ATOM 635 C C . THR A 1 82 ? 1.644 -7.369 3.820 1.00 96.88 82 THR A C 1
ATOM 637 O O . THR A 1 82 ? 0.800 -8.219 3.530 1.00 96.88 82 THR A O 1
ATOM 640 N N . TRP A 1 83 ? 1.398 -6.415 4.721 1.00 95.50 83 TRP A N 1
ATOM 641 C CA . TRP A 1 83 ? 0.143 -6.353 5.474 1.00 95.50 83 TRP A CA 1
ATOM 642 C C . TRP A 1 83 ? -1.035 -5.983 4.577 1.00 95.50 83 TRP A C 1
ATOM 644 O O . TRP A 1 83 ? -2.099 -6.589 4.668 1.00 95.50 83 TRP A O 1
ATOM 654 N N . LYS A 1 84 ? -0.839 -5.046 3.649 1.00 96.44 84 LYS A N 1
ATOM 655 C CA . LYS A 1 84 ? -1.865 -4.574 2.714 1.00 96.44 84 LYS A CA 1
ATOM 656 C C . LYS A 1 84 ? -2.326 -5.662 1.751 1.00 96.44 84 LYS A C 1
ATOM 658 O O . LYS A 1 84 ? -3.529 -5.830 1.560 1.00 96.44 84 LYS A O 1
ATOM 663 N N . THR A 1 85 ? -1.408 -6.428 1.157 1.00 97.50 85 THR A N 1
ATOM 664 C CA . THR A 1 85 ? -1.781 -7.553 0.280 1.00 97.50 85 THR A CA 1
ATOM 665 C C . THR A 1 85 ? -2.478 -8.661 1.067 1.00 97.50 85 THR A C 1
ATOM 667 O O . THR A 1 85 ? -3.415 -9.284 0.559 1.00 97.50 85 THR A O 1
ATOM 670 N N . ALA A 1 86 ? -2.073 -8.876 2.322 1.00 97.19 86 ALA A N 1
ATOM 671 C CA . ALA A 1 86 ? -2.732 -9.799 3.232 1.00 97.19 86 ALA A CA 1
ATOM 672 C C . ALA A 1 86 ? -4.148 -9.349 3.598 1.00 97.19 86 ALA A C 1
ATOM 674 O O . ALA A 1 86 ? -5.069 -10.153 3.475 1.00 97.19 86 ALA A O 1
ATOM 675 N N . VAL A 1 87 ? -4.360 -8.084 3.964 1.00 96.81 87 VAL A N 1
ATOM 676 C CA . VAL A 1 87 ? -5.682 -7.510 4.275 1.00 96.81 87 VAL A CA 1
ATOM 677 C C . VAL A 1 87 ? -6.609 -7.557 3.061 1.00 96.81 87 VAL A C 1
ATOM 679 O O . VAL A 1 87 ? -7.742 -8.032 3.176 1.00 96.81 87 VAL A O 1
ATOM 682 N N . ALA A 1 88 ? -6.105 -7.162 1.890 1.00 95.50 88 ALA A N 1
ATOM 683 C CA . ALA A 1 88 ? -6.843 -7.189 0.628 1.00 95.50 88 ALA A CA 1
ATOM 684 C C . ALA A 1 88 ? -7.154 -8.608 0.116 1.00 95.50 88 ALA A C 1
ATOM 686 O O . ALA A 1 88 ? -7.876 -8.747 -0.864 1.00 95.50 88 ALA A O 1
ATOM 687 N N . ASP A 1 89 ? -6.641 -9.657 0.771 1.00 96.50 89 ASP A N 1
ATOM 688 C CA . ASP A 1 89 ? -6.868 -11.062 0.407 1.00 96.50 89 ASP A CA 1
ATOM 689 C C . ASP A 1 89 ? -6.411 -11.402 -1.026 1.00 96.50 89 ASP A C 1
ATOM 691 O O . ASP A 1 89 ? -7.025 -12.206 -1.724 1.00 96.50 89 ASP A O 1
ATOM 695 N N . ILE A 1 90 ? -5.313 -10.782 -1.470 1.00 95.94 90 ILE A N 1
ATOM 696 C CA . ILE A 1 90 ? -4.671 -11.057 -2.767 1.00 95.94 90 ILE A CA 1
ATOM 697 C C . ILE A 1 90 ? -3.401 -11.898 -2.564 1.00 95.94 90 ILE A C 1
ATOM 699 O O . ILE A 1 90 ? -2.752 -11.750 -1.523 1.00 95.94 90 ILE A O 1
ATOM 703 N N . PRO A 1 91 ? -3.034 -12.792 -3.502 1.00 96.62 91 PRO A N 1
ATOM 704 C CA . PRO A 1 91 ? -1.982 -13.800 -3.315 1.00 96.62 91 PRO A CA 1
ATOM 705 C C . PRO A 1 91 ? -0.569 -13.227 -3.526 1.00 96.62 91 PRO A C 1
ATOM 707 O O . PRO A 1 91 ? 0.200 -13.691 -4.365 1.00 96.62 91 PRO A O 1
ATOM 710 N N . TYR A 1 92 ? -0.233 -12.185 -2.768 1.00 98.06 92 TYR A N 1
ATOM 711 C CA . TYR A 1 92 ? 1.072 -11.535 -2.801 1.00 98.06 92 TYR A CA 1
ATOM 712 C C . TYR A 1 92 ? 1.660 -11.365 -1.408 1.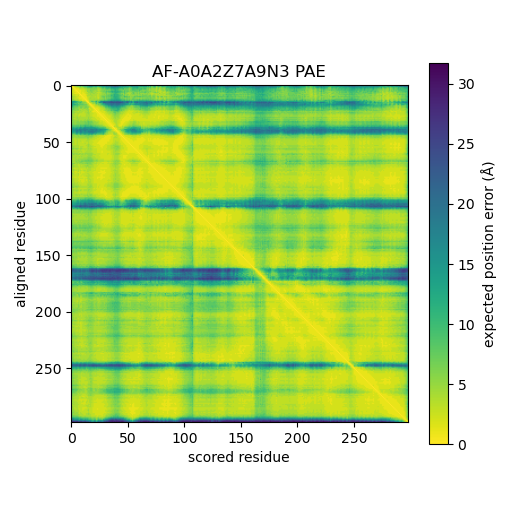00 98.06 92 TYR A C 1
ATOM 714 O O . TYR A 1 92 ? 0.938 -11.146 -0.429 1.00 98.06 92 TYR A O 1
ATOM 722 N N . GLY A 1 93 ? 2.986 -11.385 -1.365 1.00 97.69 93 GLY A N 1
ATOM 723 C CA . GLY A 1 93 ? 3.777 -10.804 -0.291 1.00 97.69 93 GLY A CA 1
ATOM 724 C C . GLY A 1 93 ? 4.089 -9.321 -0.539 1.00 97.69 93 GLY A C 1
ATOM 725 O O . GLY A 1 93 ? 3.526 -8.699 -1.448 1.00 97.69 93 GLY A O 1
ATOM 726 N N . GLY A 1 94 ? 5.007 -8.742 0.233 1.00 97.75 94 GLY A N 1
ATOM 727 C CA . GLY A 1 94 ? 5.340 -7.317 0.152 1.00 97.75 94 GLY A CA 1
ATOM 728 C C . GLY A 1 94 ? 6.751 -7.028 -0.338 1.00 97.75 94 GLY A C 1
ATOM 729 O O . GLY A 1 94 ? 7.718 -7.691 0.024 1.00 97.75 94 GLY A O 1
ATOM 730 N N . ALA A 1 95 ? 6.870 -5.988 -1.157 1.00 98.00 95 ALA A N 1
ATOM 731 C CA . ALA A 1 95 ? 8.141 -5.382 -1.529 1.00 98.00 95 ALA A CA 1
ATOM 732 C C . ALA A 1 95 ? 7.983 -3.866 -1.666 1.00 98.00 95 ALA A C 1
ATOM 734 O O . ALA A 1 95 ? 6.871 -3.333 -1.712 1.00 98.00 95 ALA A O 1
ATOM 735 N N . LYS A 1 96 ? 9.100 -3.161 -1.807 1.00 97.19 96 LYS A N 1
ATOM 736 C CA . LYS A 1 96 ? 9.133 -1.770 -2.254 1.00 97.19 96 LYS A CA 1
ATOM 737 C C . LYS A 1 96 ? 10.484 -1.469 -2.879 1.00 97.19 96 LYS A C 1
ATOM 739 O O . LYS A 1 96 ? 11.482 -2.084 -2.529 1.00 97.19 96 LYS A O 1
ATOM 744 N N . GLY A 1 97 ? 10.509 -0.557 -3.840 1.00 96.56 97 GLY A N 1
ATOM 745 C CA . GLY A 1 97 ? 11.755 0.032 -4.307 1.00 96.56 97 GLY A CA 1
ATOM 746 C C . GLY A 1 97 ? 11.720 1.545 -4.215 1.00 96.56 97 GLY A C 1
ATOM 747 O O . GLY A 1 97 ? 10.647 2.148 -4.104 1.00 96.56 97 GLY A O 1
ATOM 748 N N . GLY A 1 98 ? 12.892 2.146 -4.313 1.00 94.25 98 GLY A N 1
ATOM 749 C CA . GLY A 1 98 ? 13.025 3.588 -4.364 1.00 94.25 98 GLY A CA 1
ATOM 750 C C . GLY A 1 98 ? 14.337 4.011 -5.001 1.00 94.25 98 GLY A C 1
ATOM 751 O O . GLY A 1 98 ? 15.298 3.246 -4.998 1.00 94.25 98 GLY A O 1
ATOM 752 N N . ILE A 1 99 ? 14.355 5.216 -5.558 1.00 92.75 99 ILE A N 1
ATOM 753 C CA . ILE A 1 99 ? 15.561 5.887 -6.035 1.00 92.75 99 ILE A CA 1
ATOM 754 C C . ILE A 1 99 ? 15.589 7.274 -5.396 1.00 92.75 99 ILE A C 1
ATOM 756 O O . ILE A 1 99 ? 14.613 8.025 -5.498 1.00 92.75 99 ILE A O 1
ATOM 760 N N . GLY A 1 100 ? 16.704 7.583 -4.731 1.00 89.94 100 GLY A N 1
ATOM 761 C CA . GLY A 1 100 ? 16.983 8.899 -4.160 1.00 89.94 100 GLY A CA 1
ATOM 762 C C . GLY A 1 100 ? 17.292 9.904 -5.264 1.00 89.94 100 GLY A C 1
ATOM 763 O O . GLY A 1 100 ? 18.446 10.055 -5.662 1.00 89.94 100 GLY A O 1
ATOM 764 N N . CYS A 1 101 ? 16.261 10.549 -5.806 1.00 86.44 101 CYS A N 1
ATOM 765 C CA . CYS A 1 101 ? 16.388 11.534 -6.878 1.00 86.44 101 CYS A CA 1
ATOM 766 C C . CYS A 1 101 ? 15.250 12.557 -6.829 1.00 86.44 101 CYS A C 1
ATOM 768 O O . CYS A 1 101 ? 14.131 12.228 -6.432 1.00 86.44 101 CYS A O 1
ATOM 770 N N . THR A 1 102 ? 15.504 13.775 -7.303 1.00 84.00 102 THR A N 1
ATOM 771 C CA . THR A 1 102 ? 14.468 14.798 -7.485 1.00 84.00 102 THR A CA 1
ATOM 772 C C . THR A 1 102 ? 13.726 14.543 -8.802 1.00 84.00 102 THR A C 1
ATOM 774 O O . THR A 1 102 ? 14.321 14.694 -9.867 1.00 84.00 102 THR A O 1
ATOM 777 N N . PRO A 1 103 ? 12.421 14.204 -8.787 1.00 75.62 103 PRO A N 1
ATOM 778 C CA . PRO A 1 103 ? 11.678 13.898 -10.015 1.00 75.62 103 PRO A CA 1
ATOM 779 C C . PRO A 1 103 ? 11.624 15.055 -11.016 1.00 75.62 103 PRO A C 1
ATOM 781 O O . PRO A 1 103 ? 11.544 14.820 -12.217 1.00 75.62 103 PRO A O 1
ATOM 784 N N . LYS A 1 104 ? 11.668 16.305 -10.529 1.00 73.50 104 LYS A N 1
ATOM 785 C CA . LYS A 1 104 ? 11.697 17.506 -11.379 1.00 73.50 104 LYS A CA 1
ATOM 786 C C . LYS A 1 104 ? 12.950 17.555 -12.249 1.00 73.50 104 LYS A C 1
ATOM 788 O O . LYS A 1 104 ? 12.842 17.900 -13.416 1.00 73.50 104 LYS A O 1
ATOM 793 N N . ASP A 1 105 ? 14.087 17.126 -11.711 1.00 68.00 105 ASP A N 1
ATOM 794 C CA . ASP A 1 105 ? 15.357 17.078 -12.443 1.00 68.00 105 ASP A CA 1
ATOM 795 C C . ASP A 1 105 ? 15.326 16.001 -13.543 1.00 68.00 105 ASP A C 1
ATOM 797 O O . ASP A 1 105 ? 16.076 16.071 -14.510 1.00 68.00 105 ASP A O 1
ATOM 801 N N . LEU A 1 106 ? 14.422 15.024 -13.411 1.00 64.62 106 LEU A N 1
ATOM 802 C CA . LEU A 1 106 ? 14.175 13.952 -14.378 1.00 64.62 106 LEU A CA 1
ATOM 803 C C . LEU A 1 106 ? 12.932 14.206 -15.253 1.00 64.62 106 LEU A C 1
ATOM 805 O O . LEU A 1 106 ? 12.576 13.355 -16.062 1.00 64.62 106 LEU A O 1
ATOM 809 N N . ASN A 1 107 ? 12.237 15.338 -15.074 1.00 57.72 107 ASN A N 1
ATOM 810 C CA . ASN A 1 107 ? 10.927 15.641 -15.669 1.00 57.72 107 ASN A CA 1
ATOM 811 C C . ASN A 1 107 ? 9.833 14.570 -15.444 1.00 57.72 107 ASN A C 1
ATOM 813 O O . ASN A 1 107 ? 8.828 14.559 -16.157 1.00 57.72 107 ASN A O 1
ATOM 817 N N . MET A 1 108 ? 9.975 13.672 -14.457 1.00 54.12 108 MET A N 1
ATOM 818 C CA . MET A 1 108 ? 8.994 12.608 -14.208 1.00 54.12 108 MET A CA 1
ATOM 819 C C . MET A 1 108 ? 9.076 11.955 -12.822 1.00 54.12 108 MET A C 1
ATOM 821 O O . MET A 1 108 ? 10.144 11.594 -12.332 1.00 54.12 108 MET A O 1
ATOM 825 N N . GLY A 1 109 ? 7.906 11.725 -12.215 1.00 68.38 109 GLY A N 1
ATOM 826 C CA . GLY A 1 109 ? 7.718 10.710 -11.172 1.00 68.38 109 GLY A CA 1
ATOM 827 C C . GLY A 1 109 ? 7.435 9.333 -11.783 1.00 68.38 109 GLY A C 1
ATOM 828 O O . GLY A 1 109 ? 7.365 9.188 -13.003 1.00 68.38 109 GLY A O 1
ATOM 829 N N . THR A 1 110 ? 7.231 8.308 -10.953 1.00 80.12 110 THR A N 1
ATOM 830 C CA . THR A 1 110 ? 6.909 6.967 -11.463 1.00 80.12 110 THR A CA 1
ATOM 831 C C . THR A 1 110 ? 5.449 6.879 -11.917 1.00 80.12 110 THR A C 1
ATOM 833 O O . THR A 1 110 ? 4.520 7.105 -11.141 1.00 80.12 110 THR A O 1
ATOM 836 N N . ASN A 1 111 ? 5.232 6.552 -13.191 1.00 90.25 111 ASN A N 1
ATOM 837 C CA . ASN A 1 111 ? 3.906 6.458 -13.809 1.00 90.25 111 ASN A CA 1
ATOM 838 C C . ASN A 1 111 ? 3.854 5.303 -14.830 1.00 90.25 111 ASN A C 1
ATOM 840 O O . ASN A 1 111 ? 4.752 4.458 -14.871 1.00 90.25 111 ASN A O 1
ATOM 844 N N . ALA A 1 112 ? 2.804 5.260 -15.657 1.00 91.56 112 ALA A N 1
ATOM 845 C CA . ALA A 1 112 ? 2.649 4.225 -16.676 1.00 91.56 112 ALA A CA 1
ATOM 846 C C . ALA A 1 112 ? 3.804 4.188 -17.689 1.00 91.56 112 ALA A C 1
ATOM 848 O O . ALA A 1 112 ? 4.250 3.101 -18.051 1.00 91.56 112 ALA A O 1
ATOM 849 N N . GLN A 1 113 ? 4.356 5.344 -18.069 1.00 91.88 113 GLN A N 1
ATOM 850 C CA . GLN A 1 113 ? 5.531 5.412 -18.940 1.00 91.88 113 GLN A CA 1
ATOM 851 C C . GLN A 1 113 ? 6.747 4.744 -18.290 1.00 91.88 113 GLN A C 1
ATOM 853 O O . GLN A 1 113 ? 7.430 3.945 -18.927 1.00 91.88 113 GLN A O 1
ATOM 858 N N . THR A 1 114 ? 6.984 4.995 -17.000 1.00 92.50 114 THR A N 1
ATOM 859 C CA . THR A 1 114 ? 8.070 4.330 -16.265 1.00 92.50 114 THR A CA 1
ATOM 860 C C . THR A 1 114 ? 7.892 2.810 -16.252 1.00 92.50 114 THR A C 1
ATOM 862 O O . THR A 1 114 ? 8.862 2.072 -16.399 1.00 92.50 114 THR A O 1
ATOM 865 N N . MET A 1 115 ? 6.656 2.319 -16.094 1.00 95.25 115 MET A N 1
ATOM 866 C CA . MET A 1 115 ? 6.382 0.877 -16.112 1.00 95.25 115 MET A CA 1
ATOM 867 C C . MET A 1 115 ? 6.607 0.272 -17.505 1.00 95.25 115 MET A C 1
ATOM 869 O O . MET A 1 115 ? 7.074 -0.860 -17.596 1.00 95.25 115 MET A O 1
ATOM 873 N N . ALA A 1 116 ? 6.315 1.017 -18.576 1.00 96.00 116 ALA A N 1
ATOM 874 C CA . ALA A 1 116 ? 6.600 0.596 -19.947 1.00 96.00 116 ALA A CA 1
ATOM 875 C C . ALA A 1 116 ? 8.105 0.390 -20.178 1.00 96.00 116 ALA A C 1
ATOM 877 O O . ALA A 1 116 ? 8.495 -0.629 -20.739 1.00 96.00 116 ALA A O 1
ATOM 878 N N . TRP A 1 117 ? 8.951 1.296 -19.679 1.00 95.62 117 TRP A N 1
ATOM 879 C CA . TRP A 1 117 ? 10.408 1.144 -19.782 1.00 95.62 117 TRP A CA 1
ATOM 880 C C . TRP A 1 117 ? 10.947 -0.030 -18.970 1.00 95.62 117 TRP A C 1
ATOM 882 O O . TRP A 1 117 ? 11.813 -0.752 -19.447 1.00 95.62 117 TRP A O 1
ATOM 892 N N . ILE A 1 118 ? 10.403 -0.274 -17.773 1.00 96.25 118 ILE A N 1
ATOM 893 C CA . ILE A 1 118 ? 10.771 -1.460 -16.984 1.00 96.25 118 ILE A CA 1
ATOM 894 C C . ILE A 1 118 ? 10.404 -2.742 -17.739 1.00 96.25 118 ILE A C 1
ATOM 896 O O . ILE A 1 118 ? 11.188 -3.688 -17.743 1.00 96.25 118 ILE A O 1
ATOM 900 N N . LEU A 1 119 ? 9.223 -2.785 -18.368 1.00 97.19 119 LEU A N 1
ATOM 901 C CA . LEU A 1 119 ? 8.811 -3.924 -19.186 1.00 97.19 119 LEU A CA 1
ATOM 902 C C . LEU A 1 119 ? 9.759 -4.129 -20.372 1.00 97.19 119 LEU A C 1
ATOM 904 O O . LEU A 1 119 ? 10.199 -5.257 -20.589 1.00 97.19 119 LEU A O 1
ATOM 908 N N . ASP A 1 120 ? 10.049 -3.067 -21.127 1.00 97.62 120 ASP A N 1
ATOM 909 C CA . ASP A 1 120 ? 10.938 -3.119 -22.291 1.00 97.62 120 ASP A CA 1
ATOM 910 C C . ASP A 1 120 ? 12.324 -3.643 -21.902 1.00 97.62 120 ASP A C 1
ATOM 912 O O . ASP A 1 120 ? 12.788 -4.644 -22.447 1.00 97.62 120 ASP A O 1
ATOM 916 N N . GLU A 1 121 ? 12.935 -3.036 -20.882 1.00 97.00 121 GLU A N 1
ATOM 917 C CA . GLU A 1 121 ? 14.285 -3.389 -20.456 1.00 97.00 121 GLU A CA 1
ATOM 918 C C . GLU A 1 121 ? 14.352 -4.814 -19.905 1.00 97.00 121 GLU A C 1
ATOM 920 O O . GLU A 1 121 ? 15.210 -5.592 -20.310 1.00 97.00 121 GLU A O 1
ATOM 925 N N . TYR A 1 122 ? 13.400 -5.219 -19.059 1.00 97.44 122 TYR A N 1
ATOM 926 C CA . TYR A 1 122 ? 13.347 -6.591 -18.548 1.00 97.44 122 TYR A CA 1
ATOM 927 C C . TYR A 1 122 ? 13.159 -7.623 -19.672 1.00 97.44 122 TYR A C 1
ATOM 929 O O . TYR A 1 122 ? 13.750 -8.707 -19.638 1.00 97.44 122 TYR A O 1
ATOM 937 N N . SER A 1 123 ? 12.360 -7.282 -20.687 1.00 97.44 123 SER A N 1
ATOM 938 C CA . SER A 1 123 ? 12.063 -8.186 -21.802 1.00 97.44 123 SER A CA 1
ATOM 939 C C . SER A 1 123 ? 13.291 -8.490 -22.663 1.00 97.44 123 SER A C 1
ATOM 941 O O . SER A 1 123 ? 13.355 -9.574 -23.242 1.00 97.44 123 SER A O 1
ATOM 943 N N . LYS A 1 124 ? 14.294 -7.602 -22.701 1.00 97.81 124 LYS A N 1
ATOM 944 C CA . LYS A 1 124 ? 15.570 -7.842 -23.403 1.00 97.81 124 LYS A CA 1
ATOM 945 C C . LYS A 1 124 ? 16.367 -8.999 -22.797 1.00 97.81 124 LYS A C 1
ATOM 947 O O . LYS A 1 124 ? 17.058 -9.704 -23.525 1.00 97.81 124 LYS A O 1
ATOM 952 N N . PHE A 1 125 ? 16.248 -9.222 -21.487 1.00 97.69 125 PHE A N 1
ATOM 953 C CA . PHE A 1 125 ? 16.997 -10.263 -20.770 1.00 97.69 125 PHE A CA 1
ATOM 954 C C . PHE A 1 125 ? 16.216 -11.569 -20.596 1.00 97.69 125 PHE A C 1
ATOM 956 O O . PHE A 1 125 ? 16.818 -12.637 -20.509 1.00 97.69 125 PHE A O 1
ATOM 963 N N . HIS A 1 126 ? 14.885 -11.496 -20.523 1.00 97.06 126 HIS A N 1
ATOM 964 C CA . HIS A 1 126 ? 14.043 -12.630 -20.118 1.00 97.06 126 HIS A CA 1
ATOM 965 C C . HIS A 1 126 ? 12.918 -12.967 -21.106 1.00 97.06 126 HIS A C 1
ATOM 967 O O . HIS A 1 126 ? 12.094 -13.836 -20.823 1.00 97.06 126 HIS A O 1
ATOM 973 N N . GLY A 1 127 ? 12.876 -12.305 -22.265 1.00 96.88 127 GLY A N 1
ATOM 974 C CA . GLY A 1 127 ? 11.763 -12.399 -23.205 1.00 96.88 127 GLY A CA 1
ATOM 975 C C . GLY A 1 127 ? 10.541 -11.597 -22.748 1.00 96.88 127 GLY A C 1
ATOM 976 O O . GLY A 1 127 ? 10.447 -11.153 -21.599 1.00 96.88 127 GLY A O 1
ATOM 977 N N . TYR A 1 128 ? 9.590 -11.392 -23.664 1.00 95.56 128 TYR A N 1
ATOM 978 C CA . TYR A 1 128 ? 8.419 -10.545 -23.423 1.00 95.56 128 TYR A CA 1
ATOM 979 C C . TYR A 1 128 ? 7.596 -11.025 -22.218 1.00 95.56 128 TYR A C 1
ATOM 981 O O . TYR A 1 128 ? 6.937 -12.063 -22.265 1.00 95.56 128 TYR A O 1
ATOM 989 N N . SER A 1 129 ? 7.636 -10.242 -21.135 1.00 94.19 129 SER A N 1
ATOM 990 C CA . SER A 1 129 ? 7.111 -10.627 -19.818 1.00 94.19 129 SER A CA 1
ATOM 991 C C . SER A 1 129 ? 6.161 -9.560 -19.249 1.00 94.19 129 SER A C 1
ATOM 993 O O . SER A 1 129 ? 6.480 -8.921 -18.245 1.00 94.19 129 SER A O 1
ATOM 995 N N . PRO A 1 130 ? 4.965 -9.345 -19.833 1.00 93.00 130 PRO A N 1
ATOM 996 C CA . PRO A 1 130 ? 4.064 -8.238 -19.473 1.00 93.00 130 PRO A CA 1
ATOM 997 C C . PRO A 1 130 ? 3.603 -8.258 -18.007 1.00 93.00 130 PRO A C 1
ATOM 999 O O . PRO A 1 130 ? 3.248 -7.221 -17.444 1.00 93.00 130 PRO A O 1
ATOM 1002 N N . ALA A 1 131 ? 3.636 -9.430 -17.369 1.00 94.31 131 ALA A N 1
ATOM 1003 C CA . ALA A 1 131 ? 3.274 -9.626 -15.971 1.00 94.31 131 ALA A CA 1
ATOM 1004 C C . ALA A 1 131 ? 4.381 -9.216 -14.972 1.00 94.31 131 ALA A C 1
ATOM 1006 O O . ALA A 1 131 ? 4.116 -9.169 -13.770 1.00 94.31 131 ALA A O 1
ATOM 1007 N N . VAL A 1 132 ? 5.603 -8.897 -15.424 1.00 96.12 132 VAL A N 1
ATOM 1008 C CA . VAL A 1 132 ? 6.714 -8.500 -14.532 1.00 96.12 132 VAL A CA 1
ATOM 1009 C C . VAL A 1 132 ? 6.423 -7.194 -13.784 1.00 96.12 132 VAL A C 1
ATOM 1011 O O . VAL A 1 132 ? 6.853 -6.996 -12.646 1.00 96.12 132 VAL A O 1
ATOM 1014 N N . VAL A 1 133 ? 5.642 -6.306 -14.404 1.00 96.44 133 VAL A N 1
ATOM 1015 C CA . VAL A 1 133 ? 5.292 -4.989 -13.876 1.00 96.44 133 VAL A CA 1
ATOM 1016 C C . VAL A 1 133 ? 3.811 -4.692 -14.112 1.00 96.44 133 VAL A C 1
ATOM 1018 O O . VAL A 1 133 ? 3.198 -5.166 -15.066 1.00 96.44 133 VAL A O 1
ATOM 1021 N N . THR A 1 134 ? 3.214 -3.908 -13.215 1.00 95.19 134 THR A N 1
ATOM 1022 C CA . THR A 1 134 ? 1.804 -3.491 -13.285 1.00 95.19 134 THR A CA 1
ATOM 1023 C C . THR A 1 134 ? 1.699 -1.973 -13.259 1.00 95.19 134 THR A C 1
ATOM 1025 O O . THR A 1 134 ? 2.584 -1.327 -12.701 1.00 95.19 134 THR A O 1
ATOM 1028 N N . GLY A 1 135 ? 0.570 -1.413 -13.673 1.00 93.12 135 GLY A N 1
ATOM 1029 C CA . GLY A 1 135 ? 0.410 0.022 -13.875 1.00 93.12 135 GLY A CA 1
ATOM 1030 C C . GLY A 1 135 ? 0.931 0.456 -15.237 1.00 93.12 135 GLY A C 1
ATOM 1031 O O . GLY A 1 135 ? 1.359 1.594 -15.365 1.00 93.12 135 GLY A O 1
ATOM 1032 N N . LYS A 1 136 ? 0.952 -0.456 -16.214 1.00 94.56 136 LYS A N 1
ATOM 1033 C CA . LYS A 1 136 ? 1.392 -0.186 -17.586 1.00 94.56 136 LYS A CA 1
ATOM 1034 C C . LYS A 1 136 ? 0.339 0.628 -18.353 1.00 94.56 136 LYS A C 1
ATOM 1036 O O . LYS A 1 136 ? -0.821 0.656 -17.932 1.00 94.56 136 LYS A O 1
ATOM 1041 N N . PRO A 1 137 ? 0.702 1.250 -19.490 1.00 94.31 137 PRO A N 1
ATOM 1042 C CA . PRO A 1 137 ? -0.275 1.738 -20.456 1.00 94.31 137 PRO A CA 1
ATOM 1043 C C . PRO A 1 137 ? -1.188 0.596 -20.913 1.00 94.31 137 PRO A C 1
ATOM 1045 O O . PRO A 1 137 ? -0.761 -0.560 -20.960 1.00 94.31 137 PRO A O 1
ATOM 1048 N N . VAL A 1 138 ? -2.436 0.915 -21.260 1.00 92.19 138 VAL A N 1
ATOM 1049 C CA . VAL A 1 138 ? -3.424 -0.085 -21.707 1.00 92.19 138 VAL A CA 1
ATOM 1050 C C . VAL A 1 138 ? -2.909 -0.846 -22.930 1.00 92.19 138 VAL A C 1
ATOM 1052 O O . VAL A 1 138 ? -2.976 -2.072 -22.951 1.00 92.19 138 VAL A O 1
ATOM 1055 N N . ASP A 1 139 ? -2.267 -0.141 -23.863 1.00 92.62 139 ASP A N 1
ATOM 1056 C CA . ASP A 1 139 ? -1.693 -0.712 -25.089 1.00 92.62 139 ASP A CA 1
ATOM 1057 C C . ASP A 1 139 ? -0.567 -1.731 -24.829 1.00 92.62 139 ASP A C 1
ATOM 1059 O O . ASP A 1 139 ? -0.235 -2.530 -25.699 1.00 92.62 139 ASP A O 1
ATOM 1063 N N . LEU A 1 140 ? 0.004 -1.743 -23.618 1.00 93.38 140 LEU A N 1
ATOM 1064 C CA . LEU A 1 140 ? 1.040 -2.687 -23.184 1.00 93.38 140 LEU A CA 1
ATOM 1065 C C . LEU A 1 140 ? 0.515 -3.708 -22.159 1.00 93.38 140 LEU A C 1
ATOM 1067 O O . LEU A 1 140 ? 1.281 -4.231 -21.346 1.00 93.38 140 LEU A O 1
ATOM 1071 N N . GLY A 1 141 ? -0.794 -3.976 -22.151 1.00 90.69 141 GLY A N 1
ATOM 1072 C CA . GLY A 1 141 ? -1.426 -4.933 -21.232 1.00 90.69 141 GLY A CA 1
ATOM 1073 C C . GLY A 1 141 ? -1.681 -4.369 -19.830 1.00 90.69 141 GLY A C 1
ATOM 1074 O O . GLY A 1 141 ? -1.702 -5.117 -18.845 1.00 90.69 141 GLY A O 1
ATOM 1075 N N . GLY A 1 142 ? -1.807 -3.045 -19.717 1.00 91.94 142 GLY A N 1
ATOM 1076 C CA . GLY A 1 142 ? -2.304 -2.361 -18.524 1.00 91.94 142 GLY A CA 1
ATOM 1077 C C . GLY A 1 142 ? -3.808 -2.564 -18.321 1.00 91.94 142 GLY A C 1
ATOM 1078 O O . GLY A 1 142 ? -4.555 -2.755 -19.276 1.00 91.94 142 GLY A O 1
ATOM 1079 N N . SER A 1 143 ? -4.281 -2.507 -17.073 1.00 90.19 143 SER A N 1
ATOM 1080 C CA . SER A 1 143 ? -5.707 -2.711 -16.774 1.00 90.19 143 SER A CA 1
ATOM 1081 C C . SER A 1 143 ? -6.499 -1.405 -16.846 1.00 90.19 143 SER A C 1
ATOM 1083 O O . SER A 1 143 ? -6.099 -0.384 -16.272 1.00 90.19 143 SER A O 1
ATOM 1085 N N . LEU A 1 144 ? -7.665 -1.437 -17.499 1.00 87.62 144 LEU A N 1
ATOM 1086 C CA . LEU A 1 144 ? -8.573 -0.292 -17.536 1.00 87.62 144 LEU A CA 1
ATOM 1087 C C . LEU A 1 144 ? -8.999 0.108 -16.120 1.00 87.62 144 LEU A C 1
ATOM 1089 O O . LEU A 1 144 ? -9.320 -0.715 -15.260 1.00 87.62 144 LEU A O 1
ATOM 1093 N N . GLY A 1 145 ? -9.005 1.414 -15.870 1.00 84.94 145 GLY A N 1
ATOM 1094 C CA . GLY A 1 145 ? -9.328 1.962 -14.560 1.00 84.94 145 GLY A CA 1
ATOM 1095 C C . GLY A 1 145 ? -8.205 1.827 -13.526 1.00 84.94 145 GLY A C 1
ATOM 1096 O O . GLY A 1 145 ? -8.407 2.245 -12.387 1.00 84.94 145 GLY A O 1
ATOM 1097 N N . ARG A 1 146 ? -7.013 1.322 -13.862 1.00 88.25 146 ARG A N 1
ATOM 1098 C CA . ARG A 1 146 ? -5.907 1.249 -12.895 1.00 88.25 146 ARG A CA 1
ATOM 1099 C C . ARG A 1 146 ? -5.553 2.605 -12.276 1.00 88.25 146 ARG A C 1
ATOM 1101 O O . ARG A 1 146 ? -5.259 2.651 -11.081 1.00 88.25 146 ARG A O 1
ATOM 1108 N N . GLU A 1 147 ? -5.615 3.684 -13.048 1.00 86.69 147 GLU A N 1
ATOM 1109 C CA . GLU A 1 147 ? -5.297 5.047 -12.600 1.00 86.69 147 GLU A CA 1
ATOM 1110 C C . GLU A 1 147 ? -6.190 5.499 -11.433 1.00 86.69 147 GLU A C 1
ATOM 1112 O O . GLU A 1 147 ? -5.706 5.845 -10.359 1.00 86.69 147 GLU A O 1
ATOM 1117 N N . ALA A 1 148 ? -7.506 5.358 -11.582 1.00 90.44 148 ALA A N 1
ATOM 1118 C CA . ALA A 1 148 ? -8.479 5.747 -10.562 1.00 90.44 148 ALA A CA 1
ATOM 1119 C C . ALA A 1 148 ? -8.731 4.670 -9.480 1.00 90.44 148 ALA A C 1
ATOM 1121 O O . ALA A 1 148 ? -9.596 4.841 -8.620 1.00 90.44 148 ALA A O 1
ATOM 1122 N N . ALA A 1 149 ? -8.006 3.545 -9.498 1.00 92.12 149 ALA A N 1
ATOM 1123 C CA . ALA A 1 149 ? -8.258 2.402 -8.616 1.00 92.12 149 ALA A CA 1
ATOM 1124 C C . ALA A 1 149 ? -8.073 2.716 -7.123 1.00 92.12 149 ALA A C 1
ATOM 1126 O O . ALA A 1 149 ? -8.865 2.260 -6.300 1.00 92.12 149 ALA A O 1
ATOM 1127 N N . THR A 1 150 ? -7.049 3.495 -6.764 1.00 92.12 150 THR A N 1
ATOM 1128 C CA . THR A 1 150 ? -6.813 3.883 -5.364 1.00 92.12 150 THR A CA 1
ATOM 1129 C C . THR A 1 150 ? -7.922 4.803 -4.863 1.00 92.12 150 THR A C 1
ATOM 1131 O O . THR A 1 150 ? -8.518 4.513 -3.831 1.00 92.12 150 THR A O 1
ATOM 1134 N N . GLY A 1 151 ? -8.256 5.852 -5.625 1.00 92.19 151 GLY A N 1
ATOM 1135 C CA . GLY A 1 151 ? -9.335 6.783 -5.275 1.00 92.19 151 GLY A CA 1
ATOM 1136 C C . GLY A 1 151 ? -10.693 6.088 -5.162 1.00 92.19 151 GLY A C 1
ATOM 1137 O O . GLY A 1 151 ? -11.412 6.295 -4.192 1.00 92.19 151 GLY A O 1
ATOM 1138 N N . ARG A 1 152 ? -11.015 5.168 -6.080 1.00 91.94 152 ARG A N 1
ATOM 1139 C CA . ARG A 1 152 ? -12.225 4.339 -5.952 1.00 91.94 152 ARG A CA 1
ATOM 1140 C C . ARG A 1 152 ? -12.195 3.415 -4.739 1.00 91.94 152 ARG A C 1
ATOM 1142 O O . ARG A 1 152 ? -13.227 3.235 -4.110 1.00 91.94 152 ARG A O 1
ATOM 1149 N N . GLY A 1 153 ? -11.037 2.850 -4.398 1.00 92.56 153 GLY A N 1
ATOM 1150 C CA . GLY A 1 153 ? -10.871 2.059 -3.177 1.00 92.56 153 GLY A CA 1
ATOM 1151 C C . GLY A 1 153 ? -11.201 2.862 -1.918 1.00 92.56 153 GLY A C 1
ATOM 1152 O O . GLY A 1 153 ? -11.927 2.361 -1.064 1.00 92.56 153 GLY A O 1
ATOM 1153 N N . VAL A 1 154 ? -10.749 4.118 -1.860 1.00 93.50 154 VAL A N 1
ATOM 1154 C CA . VAL A 1 154 ? -11.089 5.059 -0.784 1.00 93.50 154 VAL A CA 1
ATOM 1155 C C . VAL A 1 154 ? -12.599 5.282 -0.736 1.00 93.50 154 VAL A C 1
ATOM 1157 O O . VAL A 1 154 ? -13.186 5.089 0.320 1.00 93.50 154 VAL A O 1
ATOM 1160 N N . VAL A 1 155 ? -13.246 5.560 -1.874 1.00 91.69 155 VAL A N 1
ATOM 1161 C CA . VAL A 1 155 ? -14.714 5.700 -1.945 1.00 91.69 155 VAL A CA 1
ATOM 1162 C C . VAL A 1 155 ? -15.424 4.443 -1.431 1.00 91.69 155 VAL A C 1
ATOM 1164 O O . VAL A 1 155 ? -16.295 4.548 -0.575 1.00 91.69 155 VAL A O 1
ATOM 1167 N N . TYR A 1 156 ? -15.022 3.247 -1.874 1.00 91.81 156 TYR A N 1
ATOM 1168 C CA . TYR A 1 156 ? -15.619 1.990 -1.402 1.00 91.81 156 TYR A CA 1
ATOM 1169 C C . TYR A 1 156 ? -15.423 1.777 0.101 1.00 91.81 156 TYR A C 1
ATOM 1171 O O . TYR A 1 156 ? -16.321 1.273 0.774 1.00 91.81 156 TYR A O 1
ATOM 1179 N N . ALA A 1 157 ? -14.256 2.146 0.632 1.00 90.38 157 ALA A N 1
ATOM 1180 C CA . ALA A 1 157 ? -13.972 2.073 2.057 1.00 90.38 157 ALA A CA 1
ATOM 1181 C C . ALA A 1 157 ? -14.848 3.045 2.855 1.00 90.38 157 ALA A C 1
ATOM 1183 O O . ALA A 1 157 ? -15.374 2.662 3.900 1.00 90.38 157 ALA A O 1
ATOM 1184 N N . THR A 1 158 ? -15.045 4.263 2.349 1.00 90.56 158 THR A N 1
ATOM 1185 C CA . THR A 1 158 ? -15.901 5.263 2.986 1.00 90.56 158 THR A CA 1
ATOM 1186 C C . THR A 1 158 ? -17.376 4.863 2.940 1.00 90.56 158 THR A C 1
ATOM 1188 O O . THR A 1 158 ? -18.038 4.902 3.973 1.00 90.56 158 THR A O 1
ATOM 1191 N N . GLU A 1 159 ? -17.881 4.384 1.800 1.00 89.12 159 GLU A N 1
ATOM 1192 C CA . GLU A 1 159 ? -19.251 3.857 1.679 1.00 89.12 159 GLU A CA 1
ATOM 1193 C C . GLU A 1 159 ? -19.500 2.686 2.640 1.00 89.12 159 GLU A C 1
ATOM 1195 O O . GLU A 1 159 ? -20.540 2.627 3.292 1.00 89.12 159 GLU A O 1
ATOM 1200 N N . ALA A 1 160 ? -18.534 1.767 2.760 1.00 86.75 160 ALA A N 1
ATOM 1201 C CA . ALA A 1 160 ? -18.636 0.626 3.669 1.00 86.75 160 ALA A CA 1
ATOM 1202 C C . ALA A 1 160 ? -18.665 1.045 5.150 1.00 86.75 160 ALA A C 1
ATOM 1204 O O . ALA A 1 160 ? -19.217 0.321 5.977 1.00 86.75 160 ALA A O 1
ATOM 1205 N N . LEU A 1 161 ? -18.068 2.192 5.486 1.00 86.12 161 LEU A N 1
ATOM 1206 C CA . LEU A 1 161 ? -18.073 2.742 6.839 1.00 86.12 161 LEU A CA 1
ATOM 1207 C C . LEU A 1 161 ? -19.353 3.518 7.161 1.00 86.12 161 LEU A C 1
ATOM 1209 O O . LEU A 1 161 ? -19.826 3.426 8.290 1.00 86.12 161 LEU A O 1
ATOM 1213 N N . LEU A 1 162 ? -19.865 4.298 6.205 1.00 84.62 162 LEU A N 1
ATOM 1214 C CA . LEU A 1 162 ? -20.949 5.261 6.434 1.00 84.62 162 LEU A CA 1
ATOM 1215 C C . LEU A 1 162 ? -22.344 4.749 6.057 1.00 84.62 162 LEU A C 1
ATOM 1217 O O . LEU A 1 162 ? -23.318 5.384 6.443 1.00 84.62 162 LEU A O 1
ATOM 1221 N N . GLU A 1 163 ? -22.457 3.641 5.317 1.00 70.44 163 GLU A N 1
ATOM 1222 C CA . GLU A 1 163 ? -23.738 3.017 4.936 1.00 70.44 163 GLU A CA 1
ATOM 1223 C C . GLU A 1 163 ? -24.767 4.021 4.330 1.00 70.44 163 GLU A C 1
ATOM 1225 O O . GLU A 1 163 ? -25.971 3.871 4.527 1.00 70.44 163 GLU A O 1
ATOM 1230 N N . GLY A 1 164 ? -24.332 5.060 3.588 1.00 55.34 164 GLY A N 1
ATOM 1231 C CA . GLY A 1 164 ? -25.225 6.146 3.139 1.00 55.34 164 GLY A CA 1
ATOM 1232 C C . GLY A 1 164 ? -24.672 7.117 2.078 1.00 55.34 164 GLY A C 1
ATOM 1233 O O . GLY A 1 164 ? -23.564 6.947 1.572 1.00 55.34 164 GLY A O 1
ATOM 1234 N N . GLN A 1 165 ? -25.477 8.131 1.714 1.00 52.47 165 GLN A N 1
ATOM 1235 C CA . GLN A 1 165 ? -25.148 9.166 0.714 1.00 52.47 165 GLN A CA 1
ATOM 1236 C C . GLN A 1 165 ? -24.125 10.183 1.249 1.00 52.47 165 GLN A C 1
ATOM 1238 O O . GLN A 1 165 ? -24.251 10.667 2.370 1.00 52.47 165 GLN A O 1
ATOM 1243 N N . MET A 1 166 ? -23.141 10.543 0.418 1.00 64.62 166 MET A N 1
ATOM 1244 C CA . MET A 1 166 ? -22.074 11.490 0.755 1.00 64.62 166 MET A CA 1
ATOM 1245 C C . MET A 1 166 ? -22.125 12.749 -0.110 1.00 64.62 166 MET A C 1
ATOM 1247 O O . MET A 1 166 ? -22.356 12.672 -1.317 1.00 64.62 166 MET A O 1
ATOM 1251 N N . GLN A 1 167 ? -21.814 13.893 0.499 1.00 62.69 167 GLN A N 1
ATOM 1252 C CA . GLN A 1 167 ? -21.475 15.130 -0.202 1.00 62.69 167 GLN A CA 1
ATOM 1253 C C . GLN A 1 167 ? -19.983 15.421 -0.031 1.00 62.69 167 GLN A C 1
ATOM 1255 O O . GLN A 1 167 ? -19.425 15.228 1.048 1.00 62.69 167 GLN A O 1
ATOM 1260 N N . TRP A 1 168 ? -19.341 15.866 -1.111 1.00 65.06 168 TRP A N 1
ATOM 1261 C CA . TRP A 1 168 ? -17.899 16.085 -1.166 1.00 65.06 168 TRP A CA 1
ATOM 1262 C C . TRP A 1 168 ? -17.589 17.572 -1.285 1.00 65.06 168 TRP A C 1
ATOM 1264 O O . TRP A 1 168 ? -18.124 18.252 -2.159 1.00 65.06 168 TRP A O 1
ATOM 1274 N N . THR A 1 169 ? -16.673 18.057 -0.454 1.00 60.69 169 THR A N 1
ATOM 1275 C CA . THR A 1 169 ? -16.075 19.389 -0.570 1.00 60.69 169 THR A CA 1
ATOM 1276 C C . THR A 1 169 ? -14.556 19.252 -0.547 1.00 60.69 169 THR A C 1
ATOM 1278 O O . THR A 1 169 ? -13.996 18.475 0.225 1.00 60.69 169 THR A O 1
ATOM 1281 N N . GLN A 1 170 ? -13.872 19.963 -1.446 1.00 58.69 170 GLN A N 1
ATOM 1282 C CA . GLN A 1 170 ? -12.411 19.963 -1.517 1.00 58.69 170 GLN A CA 1
ATOM 1283 C C . GLN A 1 170 ? -11.869 21.143 -0.712 1.00 58.69 170 GLN A C 1
ATOM 1285 O O . GLN A 1 170 ? -12.268 22.282 -0.947 1.00 58.69 170 GLN A O 1
ATOM 1290 N N . MET A 1 171 ? -10.949 20.883 0.220 1.00 60.62 171 MET A N 1
ATOM 1291 C CA . MET A 1 171 ? -10.378 21.933 1.062 1.00 60.62 171 MET A CA 1
ATOM 1292 C C . MET A 1 171 ? -8.962 21.578 1.525 1.00 60.62 171 MET A C 1
ATOM 1294 O O . MET A 1 171 ? -8.655 20.415 1.770 1.00 60.62 171 MET A O 1
ATOM 1298 N N . ASN A 1 172 ? -8.102 22.590 1.662 1.00 62.22 172 ASN A N 1
ATOM 1299 C CA . ASN A 1 172 ? -6.673 22.422 1.966 1.00 62.22 172 ASN A CA 1
ATOM 1300 C C . ASN A 1 172 ? -6.333 22.572 3.465 1.00 62.22 172 ASN A C 1
ATOM 1302 O O . ASN A 1 172 ? -5.185 22.843 3.804 1.00 62.22 172 ASN A O 1
ATOM 1306 N N . CYS A 1 173 ? -7.306 22.421 4.372 1.00 73.81 173 CYS A N 1
ATOM 1307 C CA . CYS A 1 173 ? -7.099 22.579 5.815 1.00 73.81 173 CYS A CA 1
ATOM 1308 C C . CYS A 1 173 ? -7.476 21.299 6.574 1.00 73.81 173 CYS A C 1
ATOM 1310 O O . CYS A 1 173 ? -8.624 20.862 6.516 1.00 73.81 173 CYS A O 1
ATOM 1312 N N . LEU A 1 174 ? -6.514 20.713 7.299 1.00 82.38 174 LEU A N 1
ATOM 1313 C CA . LEU A 1 174 ? -6.696 19.460 8.050 1.00 82.38 174 LEU A CA 1
ATOM 1314 C C . LEU A 1 174 ? -7.680 19.594 9.224 1.00 82.38 174 LEU A C 1
ATOM 1316 O O . LEU A 1 174 ? -8.323 18.618 9.598 1.00 82.38 174 LEU A O 1
ATOM 1320 N N . THR A 1 175 ? -7.798 20.788 9.807 1.00 82.56 175 THR A N 1
ATOM 1321 C CA . THR A 1 175 ? -8.583 21.054 11.026 1.00 82.56 175 THR A CA 1
ATOM 1322 C C . THR A 1 175 ? -9.966 21.640 10.737 1.00 82.56 175 THR A C 1
ATOM 1324 O O . THR A 1 175 ? -10.695 22.007 11.660 1.00 82.56 175 THR A O 1
ATOM 1327 N N . HIS A 1 176 ? -10.350 21.721 9.459 1.00 85.25 176 HIS A N 1
ATOM 1328 C CA . HIS A 1 176 ? -11.660 22.216 9.064 1.00 85.25 176 HIS A CA 1
ATOM 1329 C C . HIS A 1 176 ? -12.789 21.354 9.642 1.00 85.25 176 HIS A C 1
ATOM 1331 O O . HIS A 1 176 ? -12.665 20.136 9.802 1.00 85.25 176 HIS A O 1
ATOM 1337 N N . GLU A 1 177 ? -13.923 21.988 9.918 1.00 85.25 177 GLU A N 1
ATOM 1338 C CA . GLU A 1 177 ? -15.124 21.288 10.348 1.00 85.25 177 GLU A CA 1
ATOM 1339 C C . GLU A 1 177 ? -15.695 20.449 9.200 1.00 85.25 177 GLU A C 1
ATOM 1341 O O . GLU A 1 177 ? -16.112 20.963 8.164 1.00 85.25 177 GLU A O 1
ATOM 1346 N N . CYS A 1 178 ? -15.641 19.132 9.351 1.00 87.56 178 CYS A N 1
ATOM 1347 C CA . CYS A 1 178 ? -16.137 18.168 8.378 1.00 87.56 178 CYS A CA 1
ATOM 1348 C C . CYS A 1 178 ? -16.530 16.879 9.103 1.00 87.56 178 CYS A C 1
ATOM 1350 O O . CYS A 1 178 ? -16.077 16.635 10.218 1.00 87.56 178 CYS A O 1
ATOM 1352 N N . ASP A 1 179 ? -17.345 16.029 8.482 1.00 89.25 179 ASP A N 1
ATOM 1353 C CA . ASP A 1 179 ? -17.624 14.700 9.035 1.00 89.25 179 ASP A CA 1
ATOM 1354 C C . ASP A 1 179 ? -16.506 13.699 8.710 1.00 89.25 179 ASP A C 1
ATOM 1356 O O . ASP A 1 179 ? -16.188 12.832 9.529 1.00 89.25 179 ASP A O 1
ATOM 1360 N N . VAL A 1 180 ? -15.894 13.829 7.526 1.00 91.06 180 VAL A N 1
ATOM 1361 C CA . VAL A 1 180 ? -14.915 12.885 6.975 1.00 91.06 180 VAL A CA 1
ATOM 1362 C C . VAL A 1 180 ? -13.682 13.630 6.469 1.00 91.06 180 VAL A C 1
ATOM 1364 O O . VAL A 1 180 ? -13.784 14.466 5.575 1.00 91.06 180 VAL A O 1
ATOM 1367 N N . LEU A 1 181 ? -12.509 13.267 6.986 1.00 92.75 181 LEU A N 1
ATOM 1368 C CA . LEU A 1 181 ? -11.207 13.771 6.545 1.00 92.75 181 LEU A CA 1
ATOM 1369 C C . LEU A 1 181 ? -10.445 12.685 5.772 1.00 92.75 181 LEU A C 1
ATOM 1371 O O . LEU A 1 181 ? -10.329 11.550 6.235 1.00 92.75 181 LEU A O 1
ATOM 1375 N N . ILE A 1 182 ? -9.890 13.022 4.603 1.00 93.25 182 ILE A N 1
ATOM 1376 C CA . ILE A 1 182 ? -9.164 12.065 3.749 1.00 93.25 182 ILE A CA 1
ATOM 1377 C C . ILE A 1 182 ? -7.755 12.588 3.421 1.00 93.25 182 ILE A C 1
ATOM 1379 O O . ILE A 1 182 ? -7.571 13.293 2.426 1.00 93.25 182 ILE A O 1
ATOM 1383 N N . PRO A 1 183 ? -6.726 12.254 4.223 1.00 91.75 183 PRO A N 1
ATOM 1384 C CA . PRO A 1 183 ? -5.345 12.615 3.910 1.00 91.75 183 PRO A CA 1
ATOM 1385 C C . PRO A 1 183 ? -4.814 11.804 2.713 1.00 91.75 183 PRO A C 1
ATOM 1387 O O . PRO A 1 183 ? -4.701 10.578 2.777 1.00 91.75 183 PRO A O 1
ATOM 1390 N N . CYS A 1 184 ? -4.463 12.495 1.621 1.00 89.06 184 CYS A N 1
ATOM 1391 C CA . CYS A 1 184 ? -4.112 11.888 0.324 1.00 89.06 184 CYS A CA 1
ATOM 1392 C C . CYS A 1 184 ? -2.689 12.195 -0.185 1.00 89.06 184 CYS A C 1
ATOM 1394 O O . CYS A 1 184 ? -2.374 11.834 -1.317 1.00 89.06 184 CYS A O 1
ATOM 1396 N N . ALA A 1 185 ? -1.847 12.876 0.601 1.00 83.06 185 ALA A N 1
ATOM 1397 C CA . ALA A 1 185 ? -0.562 13.407 0.133 1.00 83.06 185 ALA A CA 1
ATOM 1398 C C . ALA A 1 185 ? 0.653 12.756 0.817 1.00 83.06 185 ALA A C 1
ATOM 1400 O O . ALA A 1 185 ? 1.181 11.757 0.325 1.00 83.06 185 ALA A O 1
ATOM 1401 N N . LEU A 1 186 ? 1.104 13.331 1.934 1.00 79.88 186 LEU A N 1
ATOM 1402 C CA . LEU A 1 186 ? 2.332 12.944 2.629 1.00 79.88 186 LEU A CA 1
ATOM 1403 C C . LEU A 1 186 ? 2.045 12.095 3.876 1.00 79.88 186 LEU A C 1
ATOM 1405 O O . LEU A 1 186 ? 0.925 12.075 4.391 1.00 79.88 186 LEU A O 1
ATOM 1409 N N . ALA A 1 187 ? 3.075 11.386 4.336 1.00 84.38 187 ALA A N 1
ATOM 1410 C CA . ALA A 1 187 ? 3.066 10.690 5.618 1.00 84.38 187 ALA A CA 1
ATOM 1411 C C . ALA A 1 187 ? 3.222 11.690 6.782 1.00 84.38 187 ALA A C 1
ATOM 1413 O O . ALA A 1 187 ? 3.733 12.789 6.578 1.00 84.38 187 ALA A O 1
ATOM 1414 N N . GLY A 1 188 ? 2.781 11.318 7.987 1.00 86.00 188 GLY A N 1
ATOM 1415 C CA . GLY A 1 188 ? 2.976 12.099 9.221 1.00 86.00 188 GLY A CA 1
ATOM 1416 C C . GLY A 1 188 ? 2.263 13.459 9.272 1.00 86.00 188 GLY A C 1
ATOM 1417 O O . GLY A 1 188 ? 2.566 14.295 10.122 1.00 86.00 188 GLY A O 1
ATOM 1418 N N . VAL A 1 189 ? 1.320 13.712 8.357 1.00 88.94 189 VAL A N 1
ATOM 1419 C CA . VAL A 1 189 ? 0.573 14.981 8.300 1.00 88.94 189 VAL A CA 1
ATOM 1420 C C . VAL A 1 189 ? -0.403 15.142 9.465 1.00 88.94 189 VAL A C 1
ATOM 1422 O O . VAL A 1 189 ? -0.727 16.269 9.826 1.00 88.94 189 VAL A O 1
ATOM 1425 N N . LEU A 1 190 ? -0.861 14.039 10.061 1.00 92.31 190 LEU A N 1
ATOM 1426 C CA . LEU A 1 190 ? -1.626 14.020 11.304 1.00 92.31 190 LEU A CA 1
ATOM 1427 C C . LEU A 1 190 ? -0.687 13.598 12.436 1.00 92.31 190 LEU A C 1
ATOM 1429 O O . LEU A 1 190 ? -0.261 12.445 12.509 1.00 92.31 190 LEU A O 1
ATOM 1433 N N . ASN A 1 191 ? -0.365 14.541 13.313 1.00 93.75 191 ASN A N 1
ATOM 1434 C CA . ASN A 1 191 ? 0.655 14.395 14.348 1.00 93.75 191 ASN A CA 1
ATOM 1435 C C . ASN A 1 191 ? 0.163 14.980 15.683 1.00 93.75 191 ASN A C 1
ATOM 1437 O O . ASN A 1 191 ? -0.975 15.443 15.798 1.00 93.75 191 ASN A O 1
ATOM 1441 N N . ARG A 1 192 ? 1.004 14.925 16.722 1.00 93.75 192 ARG A N 1
ATOM 1442 C CA . ARG A 1 192 ? 0.647 15.396 18.070 1.00 93.75 192 ARG A CA 1
ATOM 1443 C C . ARG A 1 192 ? 0.179 16.854 18.088 1.00 93.75 192 ARG A C 1
ATOM 1445 O O . ARG A 1 192 ? -0.682 17.186 18.897 1.00 93.75 192 ARG A O 1
ATOM 1452 N N . GLU A 1 193 ? 0.730 17.697 17.219 1.00 93.31 193 GLU A N 1
ATOM 1453 C CA . GLU A 1 193 ? 0.482 19.141 17.217 1.00 93.31 193 GLU A CA 1
ATOM 1454 C C . GLU A 1 193 ? -0.921 19.483 16.713 1.00 93.31 193 GLU A C 1
ATOM 1456 O O . GLU A 1 193 ? -1.547 20.391 17.245 1.00 93.31 193 GLU A O 1
ATOM 1461 N N . ASN A 1 194 ? -1.442 18.739 15.729 1.00 93.38 194 ASN A N 1
ATOM 1462 C CA . ASN A 1 194 ? -2.724 19.057 15.090 1.00 93.38 194 ASN A CA 1
ATOM 1463 C C . ASN A 1 194 ? -3.870 18.085 15.419 1.00 93.38 194 ASN A C 1
ATOM 1465 O O . ASN A 1 194 ? -5.035 18.436 15.229 1.00 93.38 194 ASN A O 1
ATOM 1469 N N . ALA A 1 195 ? -3.590 16.893 15.959 1.00 93.94 195 ALA A N 1
ATOM 1470 C CA . ALA A 1 195 ? -4.616 15.895 16.287 1.00 93.94 195 ALA A CA 1
ATOM 1471 C C . ALA A 1 195 ? -5.682 16.421 17.274 1.00 93.94 195 ALA A C 1
ATOM 1473 O O . ALA A 1 195 ? -6.862 16.045 17.203 1.00 93.94 195 ALA A O 1
ATOM 1474 N N . GLY A 1 196 ? -5.276 17.324 18.174 1.00 94.00 196 GLY A N 1
ATOM 1475 C CA . GLY A 1 196 ? -6.163 18.008 19.118 1.00 94.00 196 GLY A CA 1
ATOM 1476 C C . GLY A 1 196 ? -7.244 18.847 18.432 1.00 94.00 196 GLY A C 1
ATOM 1477 O O . GLY A 1 196 ? -8.387 18.850 18.890 1.00 94.00 196 GLY A O 1
ATOM 1478 N N . ASP A 1 197 ? -6.937 19.417 17.269 1.00 93.31 197 ASP A N 1
ATOM 1479 C CA . ASP A 1 197 ? -7.803 20.356 16.550 1.00 93.31 197 ASP A CA 1
ATOM 1480 C C . ASP A 1 197 ? -8.666 19.692 15.469 1.00 93.31 197 ASP A C 1
ATOM 1482 O O . ASP A 1 197 ? -9.567 20.320 14.914 1.00 93.31 197 ASP A O 1
ATOM 1486 N N . ILE A 1 198 ? -8.437 18.408 15.171 1.00 93.88 198 ILE A N 1
ATOM 1487 C CA . ILE A 1 198 ? -9.233 17.666 14.184 1.00 93.88 198 ILE A CA 1
ATOM 1488 C C . ILE A 1 198 ? -10.696 17.574 14.628 1.00 93.88 198 ILE A C 1
ATOM 1490 O O . ILE A 1 198 ? -11.001 17.015 15.683 1.00 93.88 198 ILE A O 1
ATOM 1494 N N . ARG A 1 199 ? -11.612 18.078 13.798 1.00 92.00 199 ARG A N 1
ATOM 1495 C CA . ARG A 1 199 ? -13.063 18.038 14.054 1.00 92.00 199 ARG A CA 1
ATOM 1496 C C . ARG A 1 199 ? -13.779 16.865 13.381 1.00 92.00 199 ARG A C 1
ATOM 1498 O O . ARG A 1 199 ? -14.938 16.608 13.687 1.00 92.00 199 ARG A O 1
ATOM 1505 N N . ALA A 1 200 ? -13.091 16.156 12.486 1.00 93.31 200 ALA A N 1
ATOM 1506 C CA . ALA A 1 200 ? -13.650 15.033 11.746 1.00 93.31 200 ALA A CA 1
ATOM 1507 C C . ALA A 1 200 ? -14.071 13.876 12.657 1.00 93.31 200 ALA A C 1
ATOM 1509 O O . ALA A 1 200 ? -13.340 13.499 13.571 1.00 93.31 200 ALA A O 1
ATOM 1510 N N . LYS A 1 201 ? -15.224 13.267 12.359 1.00 92.38 201 LYS A N 1
ATOM 1511 C CA . LYS A 1 201 ? -15.691 12.033 13.017 1.00 92.38 201 LYS A CA 1
ATOM 1512 C C . LYS A 1 201 ? -14.996 10.801 12.443 1.00 92.38 201 LYS A C 1
ATOM 1514 O O . LYS A 1 201 ? -14.758 9.826 13.157 1.00 92.38 201 LYS A O 1
ATOM 1519 N N . PHE A 1 202 ? -14.661 10.858 11.155 1.00 94.12 202 PHE A N 1
ATOM 1520 C CA . PHE A 1 202 ? -14.037 9.773 10.413 1.00 94.12 202 PHE A CA 1
ATOM 1521 C C . PHE A 1 202 ? -12.779 10.249 9.693 1.00 94.12 202 PHE A C 1
ATOM 1523 O O . PHE A 1 202 ? -12.764 11.326 9.099 1.00 94.12 202 PHE A O 1
ATOM 1530 N N . ILE A 1 203 ? -11.742 9.415 9.691 1.00 95.31 203 ILE A N 1
ATOM 1531 C CA . ILE A 1 203 ? -10.523 9.635 8.908 1.00 95.31 203 ILE A CA 1
ATOM 1532 C C . ILE A 1 203 ? -10.313 8.439 7.985 1.00 95.31 203 ILE A C 1
ATOM 1534 O O . ILE A 1 203 ? -10.338 7.296 8.439 1.00 95.31 203 ILE A O 1
ATOM 1538 N N . ILE A 1 204 ? -10.099 8.691 6.693 1.00 95.44 204 ILE A N 1
ATOM 1539 C CA . ILE A 1 204 ? -9.891 7.653 5.676 1.00 95.44 204 ILE A CA 1
ATOM 1540 C C . ILE A 1 204 ? -8.489 7.808 5.091 1.00 95.44 204 ILE A C 1
ATOM 1542 O O . ILE A 1 204 ? -8.224 8.727 4.319 1.00 95.44 204 ILE A O 1
ATOM 1546 N N . GLU A 1 205 ? -7.569 6.923 5.462 1.00 95.12 205 GLU A N 1
ATOM 1547 C CA . GLU A 1 205 ? -6.158 7.072 5.100 1.00 95.12 205 GLU A CA 1
ATOM 1548 C C . GLU A 1 205 ? -5.880 6.667 3.643 1.00 95.12 205 GLU A C 1
ATOM 1550 O O . GLU A 1 205 ? -5.612 5.507 3.323 1.00 95.12 205 GLU A O 1
ATOM 1555 N N . ALA A 1 206 ? -5.936 7.637 2.730 1.00 92.69 206 ALA A N 1
ATOM 1556 C CA . ALA A 1 206 ? -5.601 7.412 1.326 1.00 92.69 206 ALA A CA 1
ATOM 1557 C C . ALA A 1 206 ? -4.078 7.371 1.091 1.00 92.69 206 ALA A C 1
ATOM 1559 O O . ALA A 1 206 ? -3.589 6.555 0.304 1.00 92.69 206 ALA A O 1
ATOM 1560 N N . ALA A 1 207 ? -3.313 8.213 1.791 1.00 89.44 207 ALA A N 1
ATOM 1561 C CA . ALA A 1 207 ? -1.851 8.149 1.823 1.00 89.44 207 ALA A CA 1
ATOM 1562 C C . ALA A 1 207 ? -1.352 6.931 2.628 1.00 89.44 207 ALA A C 1
ATOM 1564 O O . ALA A 1 207 ? -2.124 6.277 3.322 1.00 89.44 207 ALA A O 1
ATOM 1565 N N . ASN A 1 208 ? -0.057 6.608 2.530 1.00 87.62 208 ASN A N 1
ATOM 1566 C CA . ASN A 1 208 ? 0.566 5.621 3.425 1.00 87.62 208 ASN A CA 1
ATOM 1567 C C . ASN A 1 208 ? 1.097 6.352 4.661 1.00 87.62 208 ASN A C 1
ATOM 1569 O O . ASN A 1 208 ? 1.798 7.349 4.497 1.00 87.62 208 ASN A O 1
ATOM 1573 N N . HIS A 1 209 ? 0.781 5.851 5.853 1.00 86.81 209 HIS A N 1
ATOM 1574 C CA . HIS A 1 209 ? 1.136 6.438 7.148 1.00 86.81 209 HIS A CA 1
ATOM 1575 C C . HIS A 1 209 ? 0.846 7.944 7.299 1.00 86.81 209 HIS A C 1
ATOM 1577 O O . HIS A 1 209 ? 1.731 8.687 7.722 1.00 86.81 209 HIS A O 1
ATOM 1583 N N . PRO A 1 210 ? -0.357 8.452 6.974 1.00 91.44 210 PRO A N 1
ATOM 1584 C CA . PRO A 1 210 ? -0.653 9.865 7.200 1.00 91.44 210 PRO A CA 1
ATOM 1585 C C . PRO A 1 210 ? -0.764 10.223 8.688 1.00 91.44 210 PRO A C 1
ATOM 1587 O O . PRO A 1 210 ? -0.598 11.393 9.017 1.00 91.44 210 PRO A O 1
ATOM 1590 N N . THR A 1 211 ? -1.041 9.247 9.561 1.00 92.69 211 THR A N 1
ATOM 1591 C CA . THR A 1 211 ? -1.256 9.446 11.000 1.00 92.69 211 THR A CA 1
ATOM 1592 C C . THR A 1 211 ? -0.133 8.839 11.824 1.00 92.69 211 THR A C 1
ATOM 1594 O O . THR A 1 211 ? 0.111 7.632 11.760 1.00 92.69 211 THR A O 1
ATOM 1597 N N . ASP A 1 212 ? 0.513 9.669 12.638 1.00 91.25 212 ASP A N 1
ATOM 1598 C CA . ASP A 1 212 ? 1.523 9.226 13.591 1.00 91.25 212 ASP A CA 1
ATOM 1599 C C . ASP A 1 212 ? 0.892 8.465 14.768 1.00 91.25 212 ASP A C 1
ATOM 1601 O O . ASP A 1 212 ? -0.242 8.757 15.161 1.00 91.25 212 ASP A O 1
ATOM 1605 N N . PRO A 1 213 ? 1.625 7.545 15.425 1.00 89.25 213 PRO A N 1
ATOM 1606 C CA . PRO A 1 213 ? 1.080 6.788 16.553 1.00 89.25 213 PRO A CA 1
ATOM 1607 C C . PRO A 1 213 ? 0.582 7.650 17.723 1.00 89.25 213 PRO A C 1
ATOM 1609 O O . PRO A 1 213 ? -0.356 7.275 18.418 1.00 89.25 213 PRO A O 1
ATOM 1612 N N . GLU A 1 214 ? 1.192 8.815 17.944 1.00 90.88 214 GLU A N 1
ATOM 1613 C CA . GLU A 1 214 ? 0.759 9.756 18.984 1.00 90.88 214 GLU A CA 1
ATOM 1614 C C . GLU A 1 214 ? -0.560 10.452 18.613 1.00 90.88 214 GLU A C 1
ATOM 1616 O O . GLU A 1 214 ? -1.414 10.661 19.474 1.00 90.88 214 GLU A O 1
ATOM 1621 N N . ALA A 1 215 ? -0.751 10.772 17.328 1.00 93.75 215 ALA A N 1
ATOM 1622 C CA . ALA A 1 215 ? -2.016 11.296 16.824 1.00 93.75 215 ALA A CA 1
ATOM 1623 C C . ALA A 1 215 ? -3.119 10.236 16.891 1.00 93.75 215 ALA A C 1
ATOM 1625 O O . ALA A 1 215 ? -4.239 10.562 17.276 1.00 93.75 215 ALA A O 1
ATOM 1626 N N . ASP A 1 216 ? -2.802 8.974 16.586 1.00 92.25 216 ASP A N 1
ATOM 1627 C CA . ASP A 1 216 ? -3.736 7.841 16.676 1.00 92.25 216 ASP A CA 1
ATOM 1628 C C . ASP A 1 216 ? -4.317 7.717 18.100 1.00 92.25 216 ASP A C 1
ATOM 1630 O O . ASP A 1 216 ? -5.530 7.594 18.270 1.00 92.25 216 ASP A O 1
ATOM 1634 N N . GLU A 1 217 ? -3.481 7.868 19.136 1.00 91.75 217 GLU A N 1
ATOM 1635 C CA . GLU A 1 217 ? -3.923 7.874 20.540 1.00 91.75 217 GLU A CA 1
ATOM 1636 C C . GLU A 1 217 ? -4.841 9.058 20.877 1.00 91.75 217 GLU A C 1
ATOM 1638 O O . GLU A 1 217 ? -5.866 8.877 21.540 1.00 91.75 217 GLU A O 1
ATOM 1643 N N . ILE A 1 218 ? -4.488 10.270 20.434 1.00 95.00 218 ILE A N 1
ATOM 1644 C CA . ILE A 1 218 ? -5.288 11.484 20.673 1.00 95.00 218 ILE A CA 1
ATOM 1645 C C . ILE A 1 218 ? -6.652 11.363 19.985 1.00 95.00 218 ILE A C 1
ATOM 1647 O O . ILE A 1 218 ? -7.692 11.593 20.605 1.00 95.00 218 ILE A O 1
ATOM 1651 N N . LEU A 1 219 ? -6.657 10.957 18.717 1.00 95.25 219 LEU A N 1
ATOM 1652 C CA . LEU A 1 219 ? -7.858 10.802 17.899 1.00 95.25 219 LEU A CA 1
ATOM 1653 C C . LEU A 1 219 ? -8.756 9.681 18.433 1.00 95.25 219 LEU A C 1
ATOM 1655 O O . LEU A 1 219 ? -9.971 9.865 18.525 1.00 95.25 219 LEU A O 1
ATOM 1659 N N . SER A 1 220 ? -8.169 8.567 18.885 1.00 91.94 220 SER A N 1
ATOM 1660 C CA . SER A 1 220 ? -8.914 7.480 19.525 1.00 91.94 220 SER A CA 1
ATOM 1661 C C . SER A 1 220 ? -9.597 7.939 20.816 1.00 91.94 220 SER A C 1
ATOM 1663 O O . SER A 1 220 ? -10.758 7.597 21.034 1.00 91.94 220 SER A O 1
ATOM 1665 N N . LYS A 1 221 ? -8.925 8.736 21.662 1.00 94.31 221 LYS A N 1
ATOM 1666 C CA . LYS A 1 221 ? -9.529 9.303 22.888 1.00 94.31 221 LYS A CA 1
ATOM 1667 C C . LYS A 1 221 ? -10.666 10.280 22.585 1.00 94.31 221 LYS A C 1
ATOM 1669 O O . LYS A 1 221 ? -11.615 10.362 23.355 1.00 94.31 221 LYS A O 1
ATOM 1674 N N . LYS A 1 222 ? -10.594 10.984 21.451 1.00 94.81 222 LYS A N 1
ATOM 1675 C CA . LYS A 1 222 ? -11.660 11.865 20.946 1.00 94.81 222 LYS A CA 1
ATOM 1676 C C . LYS A 1 222 ? -12.832 11.110 20.304 1.00 94.81 222 LYS A C 1
ATOM 1678 O O . LYS A 1 222 ? -13.801 11.743 19.899 1.00 94.81 222 LYS A O 1
ATOM 1683 N N . GLY A 1 223 ? -12.754 9.783 20.188 1.00 93.06 223 GLY A N 1
ATOM 1684 C CA . GLY A 1 223 ? -13.784 8.968 19.539 1.00 93.06 223 GLY A CA 1
ATOM 1685 C C . GLY A 1 223 ? -13.776 9.047 18.009 1.00 93.06 223 GLY A C 1
ATOM 1686 O O . GLY A 1 223 ? -14.739 8.616 17.376 1.00 93.06 223 GLY A O 1
ATOM 1687 N N . VAL A 1 224 ? -12.705 9.573 17.403 1.00 94.88 224 VAL A N 1
ATOM 1688 C CA . VAL A 1 224 ? -12.551 9.629 15.943 1.00 94.88 224 VAL A CA 1
ATOM 1689 C C . VAL A 1 224 ? -12.260 8.228 15.410 1.00 94.88 224 VAL A C 1
ATOM 1691 O O . VAL A 1 224 ? -11.371 7.526 15.897 1.00 94.88 224 VAL A O 1
ATOM 1694 N N . VAL A 1 225 ? -12.998 7.807 14.384 1.00 93.75 225 VAL A N 1
ATOM 1695 C CA . VAL A 1 225 ? -12.826 6.488 13.765 1.00 93.75 225 VAL A CA 1
ATOM 1696 C C . VAL A 1 225 ? -11.905 6.591 12.554 1.00 93.75 225 VAL A C 1
ATOM 1698 O O . VAL A 1 225 ? -12.234 7.240 11.564 1.00 93.75 225 VAL A O 1
ATOM 1701 N N . ILE A 1 226 ? -10.772 5.892 12.602 1.00 95.19 226 ILE A N 1
ATOM 1702 C CA . ILE A 1 226 ? -9.771 5.895 11.528 1.00 95.19 226 ILE A CA 1
ATOM 1703 C C . ILE A 1 226 ? -9.855 4.595 10.723 1.00 95.19 226 ILE A C 1
ATOM 1705 O O . ILE A 1 226 ? -9.716 3.510 11.289 1.00 95.19 226 ILE A O 1
ATOM 1709 N N . LEU A 1 227 ? -10.057 4.682 9.405 1.00 95.06 227 LEU A N 1
ATOM 1710 C CA . LEU A 1 227 ? -9.826 3.565 8.488 1.00 95.06 227 LEU A CA 1
ATOM 1711 C C . LEU A 1 227 ? -8.358 3.547 8.057 1.00 95.06 227 LEU A C 1
ATOM 1713 O O . LEU A 1 227 ? -7.922 4.488 7.391 1.00 95.06 227 LEU A O 1
ATOM 1717 N N . PRO A 1 228 ? -7.613 2.480 8.392 1.00 94.88 228 PRO A N 1
ATOM 1718 C CA . PRO A 1 228 ? -6.173 2.444 8.198 1.00 94.88 228 PRO A CA 1
ATOM 1719 C C . PRO A 1 228 ? -5.790 2.314 6.724 1.00 94.88 228 PRO A C 1
ATOM 1721 O O . PRO A 1 228 ? -6.478 1.655 5.936 1.00 94.88 228 PRO A O 1
ATOM 1724 N N . ASP A 1 229 ? -4.635 2.866 6.380 1.00 93.75 229 ASP A N 1
ATOM 1725 C CA . ASP A 1 229 ? -4.055 2.885 5.036 1.00 93.75 229 ASP A CA 1
ATOM 1726 C C . ASP A 1 229 ? -3.899 1.500 4.383 1.00 93.75 229 ASP A C 1
ATOM 1728 O O . ASP A 1 229 ? -4.207 1.335 3.200 1.00 93.75 229 ASP A O 1
ATOM 1732 N N . ILE A 1 230 ? -3.499 0.474 5.144 1.00 94.00 230 ILE A N 1
ATOM 1733 C CA . ILE A 1 230 ? -3.383 -0.925 4.685 1.00 94.00 230 ILE A CA 1
ATOM 1734 C C . ILE A 1 230 ? -4.708 -1.525 4.200 1.00 94.00 230 ILE A C 1
ATOM 1736 O O . ILE A 1 230 ? -4.703 -2.564 3.542 1.00 94.00 230 ILE A O 1
ATOM 1740 N N . TYR A 1 231 ? -5.831 -0.868 4.490 1.00 96.44 231 TYR A N 1
ATOM 1741 C CA . TYR A 1 231 ? -7.141 -1.183 3.937 1.00 96.44 231 TYR A CA 1
ATOM 1742 C C . TYR A 1 231 ? -7.625 -0.093 2.971 1.00 96.44 231 TYR A C 1
ATOM 1744 O O . TYR A 1 231 ? -7.898 -0.389 1.809 1.00 96.44 231 TYR A O 1
ATOM 1752 N N . ALA A 1 232 ? -7.713 1.163 3.418 1.00 95.50 232 ALA A N 1
ATOM 1753 C CA . ALA A 1 232 ? -8.412 2.235 2.708 1.00 95.50 232 ALA A CA 1
ATOM 1754 C C . ALA A 1 232 ? -7.850 2.511 1.300 1.00 95.50 232 ALA A C 1
ATOM 1756 O O . ALA A 1 232 ? -8.615 2.734 0.362 1.00 95.50 232 ALA A O 1
ATOM 1757 N N . ASN A 1 233 ? -6.530 2.416 1.112 1.00 94.38 233 ASN A N 1
ATOM 1758 C CA . ASN A 1 233 ? -5.890 2.647 -0.188 1.00 94.38 233 ASN A CA 1
ATOM 1759 C C . ASN A 1 233 ? -5.569 1.350 -0.968 1.00 94.38 233 ASN A C 1
ATOM 1761 O O . ASN A 1 233 ? -4.906 1.385 -2.013 1.00 94.38 233 ASN A O 1
ATOM 1765 N N . ALA A 1 234 ? -6.069 0.192 -0.515 1.00 95.31 234 ALA A N 1
ATOM 1766 C CA . ALA A 1 234 ? -5.779 -1.113 -1.115 1.00 95.31 234 ALA A CA 1
ATOM 1767 C C . ALA A 1 234 ? -6.421 -1.332 -2.502 1.00 95.31 234 ALA A C 1
ATOM 1769 O O . ALA A 1 234 ? -6.054 -2.274 -3.214 1.00 95.31 234 ALA A O 1
ATOM 1770 N N . GLY A 1 235 ? -7.321 -0.448 -2.945 1.00 93.44 235 GLY A N 1
ATOM 1771 C CA . GLY A 1 235 ? -7.918 -0.513 -4.285 1.00 93.44 235 GLY A CA 1
ATOM 1772 C C . GLY A 1 235 ? -6.867 -0.528 -5.404 1.00 93.44 235 GLY A C 1
ATOM 1773 O O . GLY A 1 235 ? -6.963 -1.323 -6.340 1.00 93.44 235 GLY A O 1
ATOM 1774 N N . GLY A 1 236 ? -5.792 0.256 -5.263 1.00 92.12 236 GLY A N 1
ATOM 1775 C CA . GLY A 1 236 ? -4.702 0.302 -6.242 1.00 92.12 236 GLY A CA 1
ATOM 1776 C C . GLY A 1 236 ? -3.939 -1.020 -6.383 1.00 92.12 236 GLY A C 1
ATOM 1777 O O . GLY A 1 236 ? -3.644 -1.452 -7.501 1.00 92.12 236 GLY A O 1
ATOM 1778 N N . VAL A 1 237 ? -3.633 -1.698 -5.269 1.00 94.00 237 VAL A N 1
ATOM 1779 C CA . VAL A 1 237 ? -2.947 -3.003 -5.312 1.00 94.00 237 VAL A CA 1
ATOM 1780 C C . VAL A 1 237 ? -3.889 -4.120 -5.765 1.00 94.00 237 VAL A C 1
ATOM 1782 O O . VAL A 1 237 ? -3.462 -5.006 -6.499 1.00 94.00 237 VAL A O 1
ATOM 1785 N N . THR A 1 238 ? -5.178 -4.024 -5.434 1.00 94.12 238 THR A N 1
ATOM 1786 C CA . THR A 1 238 ? -6.211 -4.970 -5.885 1.00 94.12 238 THR A CA 1
ATOM 1787 C C . THR A 1 238 ? -6.371 -4.931 -7.405 1.00 94.12 238 THR A C 1
ATOM 1789 O O . THR A 1 238 ? -6.334 -5.967 -8.059 1.00 94.12 238 THR A O 1
ATOM 1792 N N . VAL A 1 239 ? -6.448 -3.741 -8.009 1.00 93.00 239 VAL A N 1
ATOM 1793 C CA . VAL A 1 239 ? -6.503 -3.632 -9.479 1.00 93.00 239 VAL A CA 1
ATOM 1794 C C . VAL A 1 239 ? -5.156 -3.972 -10.123 1.00 93.00 239 VAL A C 1
ATOM 1796 O O . VAL A 1 239 ? -5.132 -4.498 -11.228 1.00 93.00 239 VAL A O 1
ATOM 1799 N N . SER A 1 240 ? -4.030 -3.763 -9.429 1.00 93.19 240 SER A N 1
ATOM 1800 C CA . SER A 1 240 ? -2.726 -4.259 -9.905 1.00 93.19 240 SER A CA 1
ATOM 1801 C C . SER A 1 240 ? -2.675 -5.791 -9.944 1.00 93.19 240 SER A C 1
ATOM 1803 O O . SER A 1 240 ? -2.056 -6.351 -10.840 1.00 93.19 240 SER A O 1
ATOM 1805 N N . TYR A 1 241 ? -3.319 -6.473 -8.992 1.00 94.12 241 TYR A N 1
ATOM 1806 C CA . TYR A 1 241 ? -3.488 -7.925 -9.039 1.00 94.12 241 TYR A CA 1
ATOM 1807 C C . TYR A 1 241 ? -4.333 -8.336 -10.248 1.00 94.12 241 TYR A C 1
ATOM 1809 O O . TYR A 1 241 ? -3.934 -9.226 -10.989 1.00 94.12 241 TYR A O 1
ATOM 1817 N N . PHE A 1 242 ? -5.442 -7.639 -10.502 1.00 92.44 242 PHE A N 1
ATOM 1818 C CA . PHE A 1 242 ? -6.274 -7.892 -11.678 1.00 92.44 242 PHE A CA 1
ATOM 1819 C C . PHE A 1 242 ? -5.533 -7.655 -12.997 1.00 92.44 242 PHE A C 1
ATOM 1821 O O . PHE A 1 242 ? -5.657 -8.460 -13.910 1.00 92.44 242 PHE A O 1
ATOM 1828 N N . GLU A 1 243 ? -4.692 -6.621 -13.076 1.00 93.00 243 GLU A N 1
ATOM 1829 C CA . GLU A 1 243 ? -3.782 -6.427 -14.209 1.00 93.00 243 GLU A CA 1
ATOM 1830 C C . GLU A 1 243 ? -2.813 -7.602 -14.373 1.00 93.00 243 GLU A C 1
ATOM 1832 O O . GLU A 1 243 ? -2.592 -8.068 -15.484 1.00 93.00 243 GLU A O 1
ATOM 1837 N N . TRP A 1 244 ? -2.248 -8.115 -13.280 1.00 92.94 244 TRP A N 1
ATOM 1838 C CA . TRP A 1 244 ? -1.327 -9.249 -13.344 1.00 92.94 244 TRP A CA 1
ATOM 1839 C C . TRP A 1 244 ? -2.003 -10.536 -13.836 1.00 92.94 244 TRP A C 1
ATOM 1841 O O . TRP A 1 244 ? -1.416 -11.245 -14.646 1.00 92.94 244 TRP A O 1
ATOM 1851 N N . VAL A 1 245 ? -3.245 -10.806 -13.415 1.00 89.81 245 VAL A N 1
ATOM 1852 C CA . VAL A 1 245 ? -4.040 -11.945 -13.920 1.00 89.81 245 VAL A CA 1
ATOM 1853 C C . VAL A 1 245 ? -4.802 -11.646 -15.220 1.00 89.81 245 VAL A C 1
ATOM 1855 O O . VAL A 1 245 ? -5.535 -12.508 -15.692 1.00 89.81 245 VAL A O 1
ATOM 1858 N N . GLN A 1 246 ? -4.656 -10.442 -15.788 1.00 82.62 246 GLN A N 1
ATOM 1859 C CA . GLN A 1 246 ? -5.342 -9.979 -17.007 1.00 82.62 246 GLN A CA 1
ATOM 1860 C C . GLN A 1 246 ? -6.880 -10.070 -16.935 1.00 82.62 246 GLN A C 1
ATOM 1862 O O . GLN A 1 246 ? -7.560 -10.419 -17.897 1.00 82.62 246 GLN A O 1
ATOM 1867 N N . VAL A 1 247 ? -7.444 -9.716 -15.779 1.00 76.19 247 VAL A N 1
ATOM 1868 C CA . VAL A 1 247 ? -8.891 -9.561 -15.574 1.00 76.19 247 VAL A CA 1
ATOM 1869 C C . VAL A 1 247 ? -9.197 -8.079 -15.358 1.00 76.19 247 VAL A C 1
ATOM 1871 O O . VAL A 1 247 ? -8.461 -7.367 -14.680 1.00 76.19 247 VAL A O 1
ATOM 1874 N N . THR A 1 248 ? -10.306 -7.581 -15.899 1.00 67.25 248 THR A N 1
ATOM 1875 C CA . THR A 1 248 ? -10.764 -6.212 -15.630 1.00 67.25 248 THR A CA 1
ATOM 1876 C C . THR A 1 248 ? -12.194 -6.252 -15.113 1.00 67.25 248 THR A C 1
ATOM 1878 O O . THR A 1 248 ? -13.135 -6.473 -15.867 1.00 67.25 248 THR A O 1
ATOM 1881 N N . SER A 1 249 ? -12.384 -6.028 -13.810 1.00 72.25 249 SER A N 1
ATOM 1882 C CA . SER A 1 249 ? -13.726 -5.890 -13.240 1.00 72.25 249 SER A CA 1
ATOM 1883 C C . SER A 1 249 ? -13.751 -4.955 -12.032 1.00 72.25 249 SER A C 1
ATOM 1885 O O . SER A 1 249 ? -13.268 -5.276 -10.944 1.00 72.25 249 SER A O 1
ATOM 1887 N N . LEU A 1 250 ? -14.385 -3.794 -12.208 1.00 74.25 250 LEU A N 1
ATOM 1888 C CA . LEU A 1 250 ? -14.665 -2.854 -11.116 1.00 74.25 250 LEU A CA 1
ATOM 1889 C C . LEU A 1 250 ? -15.562 -3.487 -10.040 1.00 74.25 250 LEU A C 1
ATOM 1891 O O . LEU A 1 250 ? -15.342 -3.276 -8.848 1.00 74.25 250 LEU A O 1
ATOM 1895 N N . ALA A 1 251 ? -16.522 -4.320 -10.451 1.00 80.56 251 ALA A N 1
ATOM 1896 C CA . ALA A 1 251 ? -17.394 -5.050 -9.535 1.00 80.56 251 ALA A CA 1
ATOM 1897 C C . ALA A 1 251 ? -16.600 -6.013 -8.636 1.00 80.56 251 ALA A C 1
ATOM 1899 O O . ALA A 1 251 ? -16.856 -6.090 -7.432 1.00 80.56 251 ALA A O 1
ATOM 1900 N N . GLN A 1 252 ? -15.587 -6.696 -9.187 1.00 85.06 252 GLN A N 1
ATOM 1901 C CA . GLN A 1 252 ? -14.687 -7.526 -8.382 1.00 85.06 252 GLN A CA 1
ATOM 1902 C C . GLN A 1 252 ? -13.868 -6.680 -7.403 1.00 85.06 252 GLN A C 1
ATOM 1904 O O . GLN A 1 252 ? -13.765 -7.055 -6.237 1.00 85.06 252 GLN A O 1
ATOM 1909 N N . SER A 1 253 ? -13.354 -5.516 -7.820 1.00 87.19 253 SER A N 1
ATOM 1910 C CA . SER A 1 253 ? -12.614 -4.618 -6.916 1.00 87.19 253 SER A CA 1
ATOM 1911 C C . SER A 1 253 ? -13.455 -4.210 -5.705 1.00 87.19 253 SER A C 1
ATOM 1913 O O . SER A 1 253 ? -12.994 -4.354 -4.571 1.00 87.19 253 SER A O 1
ATOM 1915 N N . ARG A 1 254 ? -14.713 -3.801 -5.927 1.00 91.25 254 ARG A N 1
ATOM 1916 C CA . ARG A 1 254 ? -15.648 -3.476 -4.840 1.00 91.25 254 ARG A CA 1
ATOM 1917 C C . ARG A 1 254 ? -15.872 -4.676 -3.922 1.00 91.25 254 ARG A C 1
ATOM 1919 O O . ARG A 1 254 ? -15.738 -4.544 -2.712 1.00 91.25 254 ARG A O 1
ATOM 1926 N N . ARG A 1 255 ? -16.123 -5.865 -4.485 1.00 91.69 255 ARG A N 1
ATOM 1927 C CA . ARG A 1 255 ? -16.333 -7.101 -3.708 1.00 91.69 255 ARG A CA 1
ATOM 1928 C C . ARG A 1 255 ? -15.139 -7.440 -2.809 1.00 91.69 255 ARG A C 1
ATOM 1930 O O . ARG A 1 255 ? -15.353 -7.820 -1.659 1.00 91.69 255 ARG A O 1
ATOM 1937 N N . TYR A 1 256 ? -13.908 -7.299 -3.305 1.00 93.62 256 TYR A N 1
ATOM 1938 C CA . TYR A 1 256 ? -12.691 -7.530 -2.515 1.00 93.62 256 TYR A CA 1
ATOM 1939 C C . TYR A 1 256 ? -12.575 -6.537 -1.352 1.00 93.62 256 TYR A C 1
ATOM 1941 O O . TYR A 1 256 ? -12.391 -6.961 -0.211 1.00 93.62 256 TYR A O 1
ATOM 1949 N N . MET A 1 257 ? -12.768 -5.240 -1.617 1.00 93.69 257 MET A N 1
ATOM 1950 C CA . MET A 1 257 ? -12.725 -4.196 -0.583 1.00 93.69 257 MET A CA 1
ATOM 1951 C C . MET A 1 257 ? -13.819 -4.406 0.475 1.00 93.69 257 MET A C 1
ATOM 1953 O O . MET A 1 257 ? -13.527 -4.450 1.668 1.00 93.69 257 MET A O 1
ATOM 1957 N N . THR A 1 258 ? -15.065 -4.658 0.062 1.00 93.06 258 THR A N 1
ATOM 1958 C CA . THR A 1 258 ? -16.181 -4.939 0.979 1.00 93.06 258 THR A CA 1
ATOM 1959 C C . THR A 1 258 ? -15.935 -6.198 1.815 1.00 93.06 258 THR A C 1
ATOM 1961 O O . THR A 1 258 ? -16.203 -6.204 3.016 1.00 93.06 258 THR A O 1
ATOM 1964 N N . LYS A 1 259 ? -15.398 -7.275 1.227 1.00 95.06 259 LYS A N 1
ATOM 1965 C CA . LYS A 1 259 ? -15.033 -8.489 1.977 1.00 95.06 259 LYS A CA 1
ATOM 1966 C C . LYS A 1 259 ? -13.929 -8.196 2.999 1.00 95.06 259 LYS A C 1
ATOM 1968 O O . LYS A 1 259 ? -14.027 -8.645 4.139 1.00 95.06 259 LYS A O 1
ATOM 1973 N N . ALA A 1 260 ? -12.892 -7.450 2.612 1.00 95.31 260 ALA A N 1
ATOM 1974 C CA . AL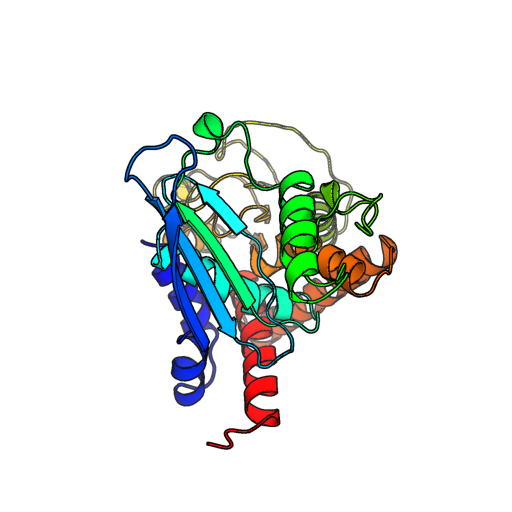A A 1 260 ? -11.808 -7.062 3.512 1.00 95.31 260 ALA A CA 1
ATOM 1975 C C . ALA A 1 260 ? -12.331 -6.237 4.699 1.00 95.31 260 ALA A C 1
ATOM 1977 O O . ALA A 1 260 ? -12.011 -6.564 5.840 1.00 95.31 260 ALA A O 1
ATOM 1978 N N . PHE A 1 261 ? -13.220 -5.268 4.456 1.00 95.44 261 PHE A N 1
ATOM 1979 C CA . PHE A 1 261 ? -13.868 -4.495 5.518 1.00 95.44 261 PHE A CA 1
ATOM 1980 C C . PHE A 1 261 ? -14.627 -5.368 6.516 1.00 95.44 261 PHE A C 1
ATOM 1982 O O . PHE A 1 261 ? -14.455 -5.215 7.723 1.00 95.44 261 PHE A O 1
ATOM 1989 N N . HIS A 1 262 ? -15.440 -6.311 6.029 1.00 94.88 262 HIS A N 1
ATOM 1990 C CA . HIS A 1 262 ? -16.189 -7.216 6.901 1.00 94.88 262 HIS A CA 1
ATOM 1991 C C . HIS A 1 262 ? -15.268 -8.081 7.767 1.00 94.88 262 HIS A C 1
ATOM 1993 O O . HIS A 1 262 ? -15.549 -8.257 8.951 1.00 94.88 262 HIS A O 1
ATOM 1999 N N . ASN A 1 263 ? -14.150 -8.563 7.215 1.00 95.44 263 ASN A N 1
ATOM 2000 C CA . ASN A 1 263 ? -13.158 -9.314 7.988 1.00 95.44 263 ASN A CA 1
ATOM 2001 C C . ASN A 1 263 ? -12.525 -8.445 9.086 1.00 95.44 263 ASN A C 1
ATOM 2003 O O . ASN A 1 263 ? -12.402 -8.903 10.219 1.00 95.44 263 ASN A O 1
ATOM 2007 N N . ILE A 1 264 ? -12.174 -7.189 8.774 1.00 94.69 264 ILE A N 1
ATOM 2008 C CA . ILE A 1 264 ? -11.642 -6.232 9.759 1.00 94.69 264 ILE A CA 1
ATOM 2009 C C . ILE A 1 264 ? -12.686 -5.970 10.850 1.00 94.69 264 ILE A C 1
ATOM 2011 O O . ILE A 1 264 ? -12.384 -6.116 12.029 1.00 94.69 264 ILE A O 1
ATOM 2015 N N . LYS A 1 265 ? -13.933 -5.655 10.472 1.00 92.56 265 LYS A N 1
ATOM 2016 C CA . LYS A 1 265 ? -15.046 -5.404 11.405 1.00 92.56 265 LYS A CA 1
ATOM 2017 C C . LYS A 1 265 ? -15.296 -6.607 12.319 1.00 92.56 265 LYS A C 1
ATOM 2019 O O . LYS A 1 265 ? -15.523 -6.420 13.511 1.00 92.56 265 LYS A O 1
ATOM 2024 N N . GLY A 1 266 ? -15.243 -7.825 11.778 1.00 92.50 266 GLY A N 1
ATOM 2025 C CA . GLY A 1 266 ? -15.361 -9.062 12.552 1.00 92.50 266 GLY A CA 1
ATOM 2026 C C . GLY A 1 266 ? -14.229 -9.227 13.565 1.00 92.50 266 GLY A C 1
ATOM 2027 O O . GLY A 1 266 ? -14.492 -9.528 14.726 1.00 92.50 266 GLY A O 1
ATOM 2028 N N . LEU A 1 267 ? -12.989 -8.953 13.154 1.00 90.69 267 LEU A N 1
ATOM 2029 C CA . LEU A 1 267 ? -11.819 -9.088 14.019 1.00 90.69 267 LEU A CA 1
ATOM 2030 C C . LEU A 1 267 ? -11.759 -8.017 15.117 1.00 90.69 267 LEU A C 1
ATOM 2032 O O . LEU A 1 267 ? -11.418 -8.338 16.253 1.00 90.69 267 LEU A O 1
ATOM 2036 N N . CYS A 1 268 ? -12.145 -6.776 14.801 1.00 91.00 268 CYS A N 1
ATOM 2037 C CA . CYS A 1 268 ? -12.283 -5.700 15.785 1.00 91.00 268 CYS A CA 1
ATOM 2038 C C . CYS A 1 268 ? -13.286 -6.069 16.879 1.00 91.00 268 CYS A C 1
ATOM 2040 O O . CYS A 1 268 ? -13.025 -5.815 18.049 1.00 91.00 268 CYS A O 1
ATOM 2042 N N . LYS A 1 269 ? -14.414 -6.697 16.511 1.00 89.81 269 LYS A N 1
ATOM 2043 C CA . LYS A 1 269 ? -15.410 -7.172 17.482 1.00 89.81 269 LYS A CA 1
ATOM 2044 C C . LYS A 1 269 ? -14.880 -8.305 18.358 1.00 89.81 269 LYS A C 1
ATOM 2046 O O . LYS A 1 269 ? -15.224 -8.355 19.529 1.00 89.81 269 LYS A O 1
ATOM 2051 N N . SER A 1 270 ? -14.079 -9.218 17.805 1.00 87.69 270 SER A N 1
ATOM 2052 C CA . SER A 1 270 ? -13.586 -10.374 18.561 1.00 87.69 270 SER A CA 1
ATOM 2053 C C . SER A 1 270 ? -12.400 -10.055 19.479 1.00 87.69 270 SER A C 1
ATOM 2055 O O . SER A 1 270 ? -12.173 -10.802 20.422 1.00 87.69 270 SER A O 1
ATOM 2057 N N . HIS A 1 271 ? -11.644 -8.986 19.204 1.00 84.88 271 HIS A N 1
ATOM 2058 C CA . HIS A 1 271 ? -10.456 -8.584 19.978 1.00 84.88 271 HIS A CA 1
ATOM 2059 C C . HIS A 1 271 ? -10.619 -7.241 20.708 1.00 84.88 271 HIS A C 1
ATOM 2061 O O . HIS A 1 271 ? -9.633 -6.729 21.225 1.00 84.88 271 HIS A O 1
ATOM 2067 N N . ASP A 1 272 ? -11.825 -6.661 20.706 1.00 88.12 272 ASP A N 1
ATOM 2068 C CA . ASP A 1 272 ? -12.135 -5.339 21.274 1.00 88.12 272 ASP A CA 1
ATOM 2069 C C . ASP A 1 272 ? -11.086 -4.266 20.926 1.00 88.12 272 ASP A C 1
ATOM 2071 O O . ASP A 1 272 ? -10.464 -3.635 21.779 1.00 88.12 272 ASP A O 1
ATOM 2075 N N . CYS A 1 273 ? -10.818 -4.109 19.626 1.00 88.19 273 CYS A N 1
ATOM 2076 C CA . CYS A 1 273 ? -9.735 -3.257 19.144 1.00 88.19 273 CYS A CA 1
ATOM 2077 C C . CYS A 1 273 ? -10.187 -2.270 18.061 1.00 88.19 273 CYS A C 1
ATOM 2079 O O . CYS A 1 273 ? -11.214 -2.438 17.392 1.00 88.19 273 CYS A O 1
ATOM 2081 N N . ASN A 1 274 ? -9.402 -1.206 17.870 1.00 91.06 274 ASN A N 1
ATOM 2082 C CA . ASN A 1 274 ? -9.678 -0.211 16.838 1.00 91.06 274 ASN A CA 1
ATOM 2083 C C . ASN A 1 274 ? -9.459 -0.785 15.417 1.00 91.06 274 ASN A C 1
ATOM 2085 O O . ASN A 1 274 ? -8.931 -1.883 15.226 1.00 91.06 274 ASN A O 1
ATOM 2089 N N . ARG A 1 275 ? -9.881 -0.041 14.387 1.00 92.06 275 ARG A N 1
ATOM 2090 C CA . ARG A 1 275 ? -9.857 -0.525 12.992 1.00 92.06 275 ARG A CA 1
ATOM 2091 C C . ARG A 1 275 ? -8.434 -0.703 12.462 1.00 92.06 275 ARG A C 1
ATOM 2093 O O . ARG A 1 275 ? -8.212 -1.606 11.658 1.00 92.06 275 ARG A O 1
ATOM 2100 N N . ARG A 1 276 ? -7.479 0.118 12.921 1.00 92.62 276 ARG A N 1
ATOM 2101 C CA . ARG A 1 276 ? -6.055 -0.039 12.600 1.00 92.62 276 ARG A CA 1
ATOM 2102 C C . ARG A 1 276 ? -5.544 -1.375 13.118 1.00 92.62 276 ARG A C 1
ATOM 2104 O O . ARG A 1 276 ? -5.035 -2.165 12.328 1.00 92.62 276 ARG A O 1
ATOM 2111 N N . MET A 1 277 ? -5.772 -1.660 14.396 1.00 90.19 277 MET A N 1
ATOM 2112 C CA . MET A 1 277 ? -5.361 -2.914 15.015 1.00 90.19 277 MET A CA 1
ATOM 2113 C C . MET A 1 277 ? -6.024 -4.117 14.346 1.00 90.19 277 MET A C 1
ATOM 2115 O O . MET A 1 277 ? -5.332 -5.036 13.929 1.00 90.19 277 MET A O 1
ATOM 2119 N N . GLY A 1 278 ? -7.339 -4.071 14.111 1.00 92.62 278 GLY A N 1
ATOM 2120 C CA . GLY A 1 278 ? -8.044 -5.148 13.410 1.00 92.62 278 GLY A CA 1
ATOM 2121 C C . GLY A 1 278 ? -7.503 -5.417 12.001 1.00 92.62 278 GLY A C 1
ATOM 2122 O O . GLY A 1 278 ? -7.414 -6.569 11.580 1.00 92.62 278 GLY A O 1
ATOM 2123 N N . ALA A 1 279 ? -7.087 -4.386 11.263 1.00 94.25 279 ALA A N 1
ATOM 2124 C CA . ALA A 1 279 ? -6.461 -4.577 9.957 1.00 94.25 279 ALA A CA 1
ATOM 2125 C C . ALA A 1 279 ? -5.051 -5.183 10.067 1.00 94.25 279 ALA A C 1
ATOM 2127 O O . ALA A 1 279 ? -4.738 -6.119 9.328 1.00 94.25 279 ALA A O 1
ATOM 2128 N N . PHE A 1 280 ? -4.222 -4.711 11.004 1.00 92.06 280 PHE A N 1
ATOM 2129 C CA . PHE A 1 280 ? -2.891 -5.281 11.232 1.00 92.06 280 PHE A CA 1
ATOM 2130 C C . PHE A 1 280 ? -2.979 -6.735 11.698 1.00 92.06 280 PHE A C 1
ATOM 2132 O O . PHE A 1 280 ? -2.355 -7.595 11.082 1.00 92.06 280 PHE A O 1
ATOM 2139 N N . THR A 1 281 ? -3.811 -7.051 12.693 1.00 91.19 281 THR A N 1
ATOM 2140 C CA . THR A 1 281 ? -4.001 -8.426 13.179 1.00 91.19 281 THR A CA 1
ATOM 2141 C C . THR A 1 281 ? -4.513 -9.344 12.065 1.00 91.19 281 THR A C 1
ATOM 2143 O O . THR A 1 281 ? -4.027 -10.465 11.926 1.00 91.19 281 THR A O 1
ATOM 2146 N N . LEU A 1 282 ? -5.423 -8.874 11.198 1.00 93.44 282 LEU A N 1
ATOM 2147 C CA . L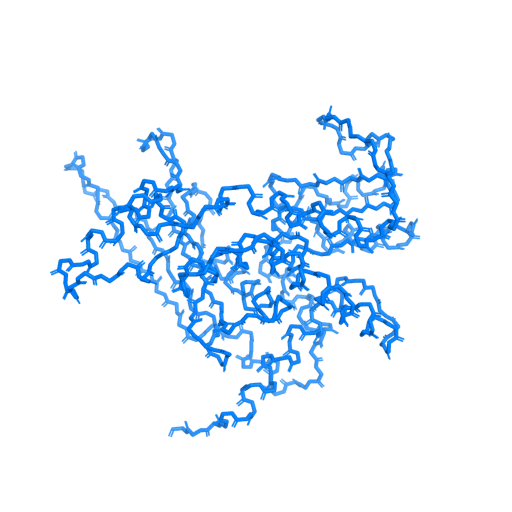EU A 1 282 ? -5.868 -9.646 10.031 1.00 93.44 282 LEU A CA 1
ATOM 2148 C C . LEU A 1 282 ? -4.709 -9.948 9.069 1.00 93.44 282 LEU A C 1
ATOM 2150 O O . LEU A 1 282 ? -4.563 -11.087 8.615 1.00 93.44 282 LEU A O 1
ATOM 2154 N N . GLY A 1 283 ? -3.908 -8.931 8.741 1.00 94.00 283 GLY A N 1
ATOM 2155 C CA . GLY A 1 283 ? -2.764 -9.059 7.842 1.00 94.00 283 GLY A CA 1
ATOM 2156 C C . GLY A 1 283 ? -1.694 -9.997 8.401 1.00 94.00 283 GLY A C 1
ATOM 2157 O O . GLY A 1 283 ? -1.314 -10.961 7.735 1.00 94.00 283 GLY A O 1
ATOM 2158 N N . VAL A 1 284 ? -1.271 -9.757 9.644 1.00 92.00 284 VAL A N 1
ATOM 2159 C CA . VAL A 1 284 ? -0.253 -10.544 10.353 1.00 92.00 284 VAL A CA 1
ATOM 2160 C C . VAL A 1 284 ? -0.684 -11.999 10.481 1.00 92.00 284 VAL A C 1
ATOM 2162 O O . VAL A 1 284 ? 0.073 -12.879 10.083 1.00 92.00 284 VAL A O 1
ATOM 2165 N N . ASN A 1 285 ? -1.918 -12.277 10.916 1.00 91.19 285 ASN A N 1
ATOM 2166 C CA . ASN A 1 285 ? -2.400 -13.654 11.062 1.00 91.19 285 ASN A CA 1
ATOM 2167 C C . ASN A 1 285 ? -2.423 -14.413 9.731 1.00 91.19 285 ASN A C 1
ATOM 2169 O O . ASN A 1 285 ? -2.104 -15.602 9.688 1.00 91.19 285 ASN A O 1
ATOM 2173 N N . ARG A 1 286 ? -2.776 -13.746 8.625 1.00 94.69 286 ARG A N 1
ATOM 2174 C CA . ARG A 1 286 ? -2.763 -14.368 7.290 1.00 94.69 286 ARG A CA 1
ATOM 2175 C C . ARG A 1 286 ? -1.351 -14.712 6.825 1.00 94.69 286 ARG A C 1
ATOM 2177 O O . ARG A 1 286 ? -1.175 -15.759 6.206 1.00 94.69 286 ARG A O 1
ATOM 2184 N N . VAL A 1 287 ? -0.375 -13.846 7.092 1.00 94.44 287 VAL A N 1
ATOM 2185 C CA . VAL A 1 287 ? 1.033 -14.081 6.732 1.00 94.44 287 VAL A CA 1
ATOM 2186 C C . VAL A 1 287 ? 1.632 -15.149 7.639 1.00 94.44 287 VAL A C 1
ATOM 2188 O O . VAL A 1 287 ? 2.099 -16.157 7.128 1.00 94.44 287 VAL A O 1
ATOM 2191 N N . ALA A 1 288 ? 1.491 -15.011 8.960 1.00 91.56 288 ALA A N 1
ATOM 2192 C CA . ALA A 1 288 ? 1.954 -15.987 9.945 1.00 91.56 288 ALA A CA 1
ATOM 2193 C C . ALA A 1 288 ? 1.416 -17.395 9.657 1.00 91.56 288 ALA A C 1
ATOM 2195 O O . ALA A 1 288 ? 2.176 -18.360 9.650 1.00 91.56 288 ALA A O 1
ATOM 2196 N N . ARG A 1 289 ? 0.119 -17.519 9.337 1.00 92.25 289 ARG A N 1
ATOM 2197 C CA . ARG A 1 289 ? -0.476 -18.800 8.937 1.00 92.25 289 ARG A CA 1
ATOM 2198 C C . ARG A 1 289 ? 0.166 -19.361 7.668 1.00 92.25 289 ARG A C 1
ATOM 2200 O O . ARG A 1 289 ? 0.400 -20.561 7.607 1.00 92.25 289 ARG A O 1
ATOM 2207 N N . ALA A 1 290 ? 0.428 -18.531 6.659 1.00 93.56 290 ALA A N 1
ATOM 2208 C CA . ALA A 1 290 ? 1.078 -18.982 5.429 1.00 93.56 290 ALA A CA 1
ATOM 2209 C C . ALA A 1 290 ? 2.526 -19.432 5.682 1.00 93.56 290 ALA A C 1
ATOM 2211 O O . ALA A 1 290 ? 2.929 -20.469 5.164 1.00 93.56 290 ALA A O 1
ATOM 2212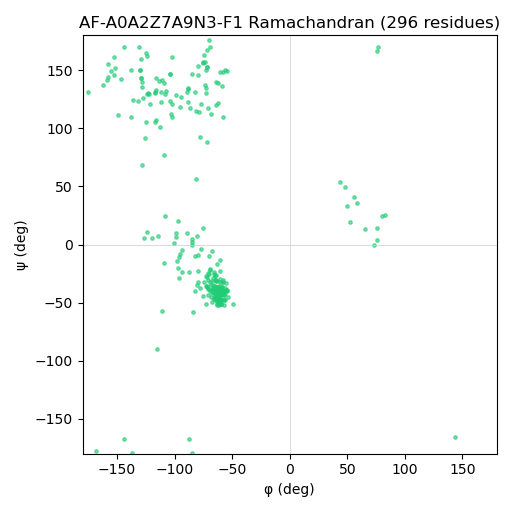 N N . THR A 1 291 ? 3.269 -18.708 6.521 1.00 91.44 291 THR A N 1
ATOM 2213 C CA . THR A 1 291 ? 4.625 -19.074 6.950 1.00 91.44 291 THR A CA 1
ATOM 2214 C C . THR A 1 291 ? 4.627 -20.413 7.686 1.00 91.44 291 THR A C 1
ATOM 2216 O O . THR A 1 291 ? 5.376 -21.310 7.317 1.00 91.44 291 THR A O 1
ATOM 2219 N N . LEU A 1 292 ? 3.727 -20.594 8.659 1.00 89.75 292 LEU A N 1
ATOM 2220 C CA . LEU A 1 292 ? 3.595 -21.847 9.411 1.00 89.75 292 LEU A CA 1
ATOM 2221 C C . LEU A 1 292 ? 3.219 -23.036 8.521 1.00 89.75 292 LEU A C 1
ATOM 2223 O O . LEU A 1 292 ? 3.756 -24.123 8.700 1.00 89.75 292 LEU A O 1
ATOM 2227 N N . LEU A 1 293 ? 2.306 -22.837 7.565 1.00 92.00 293 LEU A N 1
ATOM 2228 C CA . LEU A 1 293 ? 1.874 -23.895 6.648 1.00 92.00 293 LEU A CA 1
ATOM 2229 C C . LEU A 1 293 ? 2.949 -24.284 5.629 1.00 92.00 293 LEU A C 1
ATOM 2231 O O . LEU A 1 293 ? 2.968 -25.433 5.202 1.00 92.00 293 LEU A O 1
ATOM 2235 N N . ARG A 1 294 ? 3.816 -23.348 5.220 1.00 89.62 294 ARG A N 1
ATOM 2236 C CA . ARG A 1 294 ? 4.976 -23.662 4.372 1.00 89.62 294 ARG A CA 1
ATOM 2237 C C . ARG A 1 294 ? 6.069 -24.410 5.134 1.00 89.62 294 ARG A C 1
ATOM 2239 O O . ARG A 1 294 ? 6.801 -25.167 4.512 1.00 89.62 294 ARG A O 1
ATOM 2246 N N . GLY A 1 295 ? 6.148 -24.207 6.448 1.00 82.81 295 GLY A N 1
ATOM 2247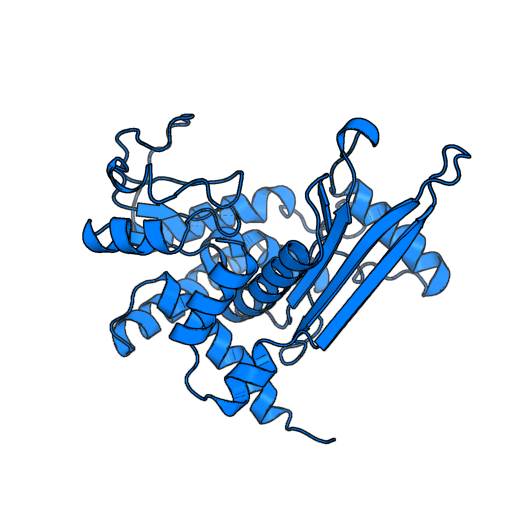 C CA . GLY A 1 295 ? 7.200 -24.764 7.288 1.00 82.81 295 GLY A CA 1
ATOM 2248 C C . GLY A 1 295 ? 8.531 -24.020 7.145 1.00 82.81 295 GLY A C 1
ATOM 2249 O O . GLY A 1 295 ? 8.710 -23.165 6.277 1.00 82.81 295 GLY A O 1
ATOM 2250 N N . TRP A 1 296 ? 9.464 -24.352 8.034 1.00 72.19 296 TRP A N 1
ATOM 2251 C CA . TRP A 1 296 ? 10.855 -23.906 7.983 1.00 72.19 296 TRP A CA 1
ATOM 2252 C C . TRP A 1 296 ? 11.723 -25.101 7.605 1.00 72.19 296 TRP A C 1
ATOM 2254 O O . TRP A 1 296 ? 12.333 -25.727 8.470 1.00 72.19 296 TRP A O 1
ATOM 2264 N N . GLU A 1 297 ? 11.730 -25.468 6.329 1.00 56.56 297 GLU A N 1
ATOM 2265 C CA . GLU A 1 297 ? 12.794 -26.335 5.825 1.00 56.56 297 GLU A CA 1
ATOM 2266 C C . GLU A 1 297 ? 14.025 -25.450 5.600 1.00 56.56 297 GLU A C 1
ATOM 2268 O O . GLU A 1 297 ? 13.974 -24.485 4.834 1.00 56.56 297 GLU A O 1
ATOM 2273 N N . ALA A 1 298 ? 15.063 -25.712 6.399 1.00 40.75 298 ALA A N 1
ATOM 2274 C CA . ALA A 1 298 ? 16.349 -25.020 6.396 1.00 40.75 298 ALA A CA 1
ATOM 2275 C C . ALA A 1 298 ? 17.240 -25.481 5.238 1.00 40.75 298 ALA A C 1
ATOM 2277 O O . ALA A 1 298 ? 17.192 -26.688 4.910 1.00 40.75 298 ALA A O 1
#